Protein 2E2D (pdb70)

GO terms:
  GO:1904645 response to amyloid-beta (P, TAS)
  GO:0005509 calcium ion binding (F, IDA)
  GO:0005518 collagen binding (F, IDA)
  GO:0008270 zinc ion binding (F, IDA)
  GO:0004222 metalloendopeptidase activity (F, IDA)
  GO:0030574 collagen catabolic process (P, IDA)
  GO:0060349 bone morphogenesis (P, IDA)
  GO:0022617 extracellular matrix disassembly (P, IMP)
  GO:0005576 extracellular region (C, TAS)
  GO:0008270 zinc ion binding (F, TAS)
  GO:0004222 metalloendopeptidase activity (F, TAS)
  GO:0006508 proteolysis (P, TAS)
  GO:0004252 serine-type endopeptidase activity (F, TAS)
  GO:0022617 extracellular matrix disassembly (P, TAS)
  GO:0030574 collagen catabolic process (P, TAS)
  GO:0004175 endopeptidase activity (F, IDA)

Solvent-ac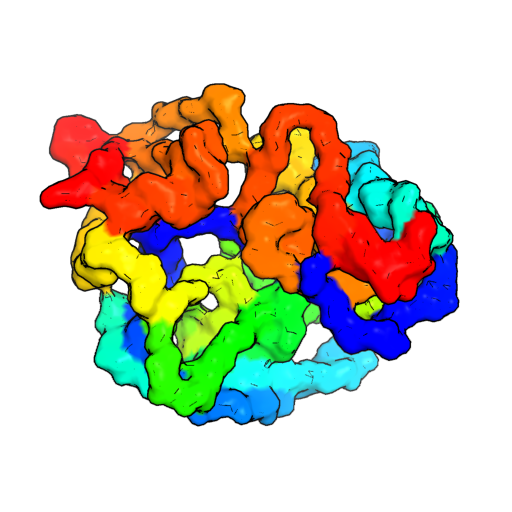cessible surface area: 16342 Å² total; per-residue (Å²): 123,74,37,30,111,100,140,119,68,27,119,97,76,72,0,24,11,61,13,67,60,48,2,121,58,18,79,105,78,78,0,45,139,6,0,145,83,0,5,116,18,0,30,90,31,11,66,4,70,35,64,78,52,149,103,42,160,8,25,0,45,0,29,14,7,90,100,135,49,56,17,83,48,56,7,70,4,105,52,19,30,0,0,2,0,23,42,11,17,109,54,26,8,0,7,0,14,0,0,24,35,9,86,1,21,88,44,14,155,27,14,14,0,18,17,2,0,0,6,0,0,0,0,0,0,4,2,27,25,9,199,68,79,55,6,21,5,43,14,41,15,26,25,65,44,120,104,138,61,141,22,39,106,33,1,31,94,0,0,47,36,10,13,26,119,0,4,0,3,13,32,0,8,3,41,12,7,30,125,14,66,0,2,0,59,0,34,1,62,77,101,132,104,47,109,34,44,97,30,131,117,45,57,87,22,56,47,28,32,4,79,3,118,34,36,129,52,42,58,35,70,143,92,81,3,100,66,0,30,0,10,71,33,22,0,11,2,8,17,101,8,61,61,66,26,187,72,37,18,5,2,4,2,128,33,66,48,119,11,39,0,46,0,17,48,15,45,31,36,35,40,34,132,86,26,22,68,35,4,76,121,1,5,111,114,61,2,89,88,0,44,105,10,122,13,43,53,4,26,57,94,100,28,163,131,97,42,100,40,29,4,20,13,56,3,53,36,109,63,141,60,33,55,0,87,27,1,72,51,38,2,0,25,82,140,96,132,32,38,17,42,54,113,114,78

Organism: Homo sapiens (NCBI:txid9606)

InterPro domains:
  IPR000585 Hemopexin-like domain [cd00094] (281-471)
  IPR001818 Peptidase M10, metallopeptidase [PF00413] (112-267)
  IPR002477 Peptidoglycan binding-like [PF01471] (33-91)
  IPR006026 Peptidase, metallopeptidase [SM00235] (109-268)
  IPR018486 Hemopexin, conserved site [PS00024] (323-338)
  IPR018487 Hemopexin-like repeats [PF00045] (290-332)
  IPR018487 Hemopexin-like repeats [PF00045] (334-376)
  IPR018487 Hemopexin-like repeats [PF00045] (382-428)
  IPR018487 Hemopexin-like repeats [PF00045] (431-471)
  IPR018487 Hemopexin-like repeats [PS51642] (281-330)
  IPR018487 Hemopexin-like repeats [PS51642] (331-377)
  IPR018487 Hemopexin-like repeats [PS51642] (379-427)
  IPR018487 Hemopexin-like repeats [PS51642] (428-471)
  IPR018487 Hemopexin-like repeats [SM00120] (290-332)
  IPR018487 Hemopexin-like repeats [SM00120] (334-377)
  IPR018487 Hemopexin-like repeats [SM00120] (382-429)
  IPR018487 Hemopexin-like repeats [SM00120] (431-471)
  IPR021158 Peptidase M10A, cysteine switch, zinc binding site [PS00546] (94-101)
  IPR021190 Peptidase M10A [PIRSF001191] (15-466)
  IPR021190 Peptidase M10A [PR00138] (91-104)

CATH classification: 3.40.390.10

Sequence (345 aa):
YNVFPRTLKWSKMNLTYRIVNYTPDMTHSEVEKAFKKAFKVWSDVTPLNFTRLHDGIADIMISFGIKEHGDFYPFDGPSGLLAHAFPPGPNYGGDAHFDDDETWTSSSKGYNLFLVAAHEFGHSLGLDHSKDPGALMFPIYTYTGKSHFMLPDDDVQGIQSLYGPCSCSPVHPQQAFCNADIVIRAKAVNKKEVDSGNDIYGNPIKRIQYEIKQIKMFKGPDQDIEFIYTAPAAAVCGVSLDIGGKKEYLIAGKAEGNGNMHITLCDFIVPWDTLSATQKKSLNHRYQMGCECKITRCPMIPCYISSPDECLWMDWVTEKNINGHQAKFFACIKRSDGSCAWYRG

Nearest PDB structures (foldseek):
  4l19-assembly2_B  TM=9.631E-01  e=5.927E-34  Homo sapiens
  4fu4-assembly1_A  TM=9.909E-01  e=9.835E-33  Homo sapiens
  1ztq-assembly2_B  TM=9.915E-01  e=5.536E-33  Homo sapiens
  1cxv-assembly2_B  TM=9.882E-01  e=1.117E-32  Mus musculus
  3kek-assembly2_B  TM=9.933E-01  e=8.619E-32  Homo sapiens

Radius of gyration: 20.39 Å; Cα contacts (8 Å, |Δi|>4): 784; chains: 2; bounding box: 51×64×40 Å

Structure (mmCIF, N/CA/C/O backbone):
data_2E2D
#
_entry.id   2E2D
#
_cell.length_a   72.526
_cell.length_b   72.526
_cell.length_c   181.375
_cell.angle_alpha   90.00
_cell.angle_beta   90.00
_cell.angle_gamma   120.00
#
_symmetry.space_group_name_H-M   'P 65'
#
loop_
_entity.id
_entity.type
_entity.pdbx_description
1 polymer 'Matrix metallopeptidase 13'
2 polymer 'Metalloproteinase inhibitor 2'
3 non-polymer 'ZINC ION'
4 non-polymer 'CALCIUM ION'
5 water water
#
loop_
_atom_site.group_PDB
_atom_site.id
_atom_site.type_symbol
_atom_site.label_atom_id
_atom_site.label_alt_id
_atom_site.label_comp_id
_atom_site.label_asym_id
_atom_site.label_entity_id
_atom_site.label_seq_id
_atom_site.pdbx_PDB_ins_code
_atom_site.Cartn_x
_atom_site.Cartn_y
_atom_site.Cartn_z
_atom_site.occupancy
_atom_site.B_iso_or_equiv
_atom_site.auth_seq_id
_atom_site.auth_comp_id
_atom_site.auth_asym_id
_atom_site.auth_atom_id
_atom_site.pdbx_PDB_model_num
ATOM 1 N N . TYR A 1 1 ? -9.098 51.718 12.851 1.00 26.02 104 TYR A N 1
ATOM 2 C CA . TYR A 1 1 ? -8.363 51.311 11.655 1.00 27.30 104 TYR A CA 1
ATOM 3 C C . TYR A 1 1 ? -9.279 50.960 10.485 1.00 28.35 104 TYR A C 1
ATOM 4 O O . TYR A 1 1 ? -10.505 50.977 10.617 1.00 27.79 104 TYR A O 1
ATOM 13 N N . ASN A 1 2 ? -8.673 50.651 9.342 1.00 29.62 105 ASN A N 1
ATOM 14 C CA . ASN A 1 2 ? -9.416 50.265 8.146 1.00 31.87 105 ASN A CA 1
ATOM 15 C C . ASN A 1 2 ? -8.552 49.323 7.307 1.00 32.36 105 ASN A C 1
ATOM 16 O O . ASN A 1 2 ? -7.375 49.605 7.064 1.00 32.00 105 ASN A O 1
ATOM 21 N N . VAL A 1 3 ? -9.122 48.188 6.904 1.00 33.24 106 VAL A N 1
ATOM 22 C CA . VAL A 1 3 ? -8.399 47.195 6.109 1.00 34.70 106 VAL A CA 1
ATOM 23 C C . VAL A 1 3 ? -9.040 46.948 4.746 1.00 36.31 106 VAL A C 1
ATOM 24 O O . VAL A 1 3 ? -10.249 47.111 4.57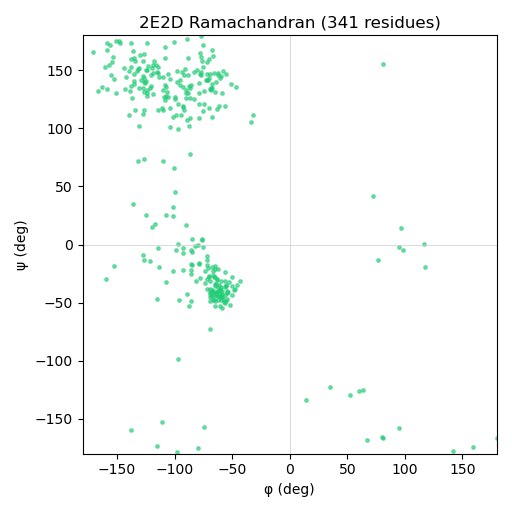5 1.00 36.12 106 VAL A O 1
ATOM 28 N N . PHE A 1 4 ? -8.224 46.550 3.776 1.00 38.91 107 PHE A N 1
ATOM 29 C CA . PHE A 1 4 ? -8.734 46.208 2.449 1.00 42.01 107 PHE A CA 1
ATOM 30 C C . PHE A 1 4 ? -9.346 44.811 2.625 1.00 45.42 107 PHE A C 1
ATOM 31 O O . PHE A 1 4 ? -9.028 44.133 3.601 1.00 45.50 107 PHE A O 1
ATOM 39 N N . PRO A 1 5 ? -10.229 44.366 1.700 1.00 49.09 108 PRO A N 1
ATOM 40 C CA . PRO A 1 5 ? -10.849 43.036 1.817 1.00 51.44 108 PRO A CA 1
ATOM 41 C C . PRO A 1 5 ? -9.922 41.992 2.448 1.00 53.49 108 PRO A C 1
ATOM 42 O O . PRO A 1 5 ? -8.969 41.527 1.821 1.00 54.57 108 PRO A O 1
ATOM 46 N N . ARG A 1 6 ? -10.210 41.674 3.709 1.00 55.66 109 ARG A N 1
ATOM 47 C CA . ARG A 1 6 ? -9.432 40.745 4.531 1.00 57.29 109 ARG A CA 1
ATOM 48 C C . ARG A 1 6 ? -9.023 39.430 3.872 1.00 57.82 109 ARG A C 1
ATOM 49 O O . ARG A 1 6 ? -7.953 38.891 4.158 1.00 58.19 109 ARG A O 1
ATOM 57 N N . THR A 1 7 ? -9.890 38.908 3.012 1.00 58.19 110 THR A N 1
ATOM 58 C CA . THR A 1 7 ? -9.637 37.649 2.322 1.00 58.52 110 THR A CA 1
ATOM 59 C C . THR A 1 7 ? -8.324 37.619 1.533 1.00 58.17 110 THR A C 1
ATOM 60 O O . THR A 1 7 ? -7.661 36.579 1.468 1.00 58.23 110 THR A O 1
ATOM 64 N N . LEU A 1 8 ? -7.941 38.753 0.949 1.00 57.56 111 LEU A N 1
ATOM 65 C CA . LEU A 1 8 ? -6.716 38.821 0.157 1.00 56.98 111 LEU A CA 1
ATOM 66 C C . LEU A 1 8 ? -5.504 39.438 0.868 1.00 55.40 111 LEU A C 1
ATOM 67 O O . LEU A 1 8 ? -5.015 40.502 0.477 1.00 55.93 111 LEU A O 1
ATOM 72 N N . LYS A 1 9 ? -5.020 38.759 1.904 1.00 52.47 112 LYS A N 1
ATOM 73 C CA . LYS A 1 9 ? -3.842 39.208 2.644 1.00 50.28 112 LYS A CA 1
ATOM 74 C C . LYS A 1 9 ? -2.696 38.254 2.305 1.00 47.76 112 LYS A C 1
ATOM 75 O O . LYS A 1 9 ? -2.924 37.222 1.673 1.00 46.89 112 LYS A O 1
ATOM 81 N N . TRP A 1 10 ? -1.469 38.592 2.703 1.00 45.43 113 TRP A N 1
ATOM 82 C CA . TRP A 1 10 ? -0.323 37.730 2.419 1.00 43.65 113 TRP A CA 1
ATOM 83 C C . TRP A 1 10 ? -0.465 36.371 3.106 1.00 44.19 113 TRP A C 1
ATOM 84 O O . TRP A 1 10 ? -0.519 36.286 4.336 1.00 42.30 113 TRP A O 1
ATOM 95 N N . SER A 1 11 ? -0.548 35.316 2.299 1.00 44.32 114 SER A N 1
ATOM 96 C CA . SER A 1 11 ? -0.705 33.955 2.809 1.00 45.36 114 SER A CA 1
ATOM 97 C C . SER A 1 11 ? 0.545 33.385 3.483 1.00 45.78 114 SER A C 1
ATOM 98 O O . SER A 1 11 ? 0.463 32.401 4.223 1.00 46.98 114 SER A O 1
ATOM 101 N N . LYS A 1 12 ? 1.699 33.994 3.219 1.00 45.59 115 LYS A N 1
ATOM 102 C CA . LYS A 1 12 ? 2.955 33.549 3.817 1.00 45.15 115 LYS A CA 1
ATOM 103 C C . LYS A 1 12 ? 3.512 34.637 4.733 1.00 44.51 115 LYS A C 1
ATOM 104 O O . LYS A 1 12 ? 3.335 35.829 4.474 1.00 43.71 115 LYS A O 1
ATOM 110 N N . MET A 1 13 ? 4.201 34.228 5.795 1.00 43.54 116 MET A N 1
ATOM 111 C CA . MET A 1 13 ? 4.763 35.186 6.738 1.00 43.76 116 MET A CA 1
ATOM 112 C C . MET A 1 13 ? 6.128 35.733 6.360 1.00 42.96 116 MET A C 1
ATOM 113 O O . MET A 1 13 ? 6.503 36.799 6.823 1.00 43.39 116 MET A O 1
ATOM 118 N N . ASN A 1 14 ? 6.875 35.030 5.518 1.00 42.09 117 ASN A N 1
ATOM 119 C CA . ASN A 1 14 ? 8.145 35.566 5.082 1.00 42.29 117 ASN A CA 1
ATOM 120 C C . ASN A 1 14 ? 7.895 36.311 3.808 1.00 40.59 117 ASN A C 1
ATOM 121 O O . ASN A 1 14 ? 7.456 35.708 2.831 1.00 39.98 117 ASN A O 1
ATOM 126 N N . LEU A 1 15 ? 8.154 37.609 3.809 1.00 38.76 118 LEU A N 1
ATOM 127 C CA . LEU A 1 15 ? 7.992 38.398 2.603 1.00 37.07 118 LEU A CA 1
ATOM 128 C C . LEU A 1 15 ? 9.358 38.917 2.228 1.00 35.11 118 LEU A C 1
ATOM 129 O O . LEU A 1 15 ? 10.220 39.102 3.091 1.00 34.58 118 LEU A O 1
ATOM 134 N N . THR A 1 16 ? 9.531 39.185 0.952 1.00 33.29 119 THR A N 1
ATOM 135 C CA . THR A 1 16 ? 10.749 39.774 0.462 1.00 32.30 119 THR A CA 1
ATOM 136 C C . THR A 1 16 ? 10.481 41.121 -0.174 1.00 31.43 119 THR A C 1
ATOM 137 O O . THR A 1 16 ? 9.390 41.389 -0.674 1.00 31.76 119 THR A O 1
ATOM 141 N N . TYR A 1 17 ? 11.509 41.947 -0.169 1.00 31.44 120 TYR A N 1
ATOM 142 C CA . TYR A 1 17 ? 11.511 43.221 -0.854 1.00 31.12 120 TYR A CA 1
ATOM 143 C C . TYR A 1 17 ? 12.820 43.446 -1.555 1.00 31.73 120 TYR A C 1
ATOM 144 O O . TYR A 1 17 ? 13.831 42.825 -1.216 1.00 31.22 120 TYR A O 1
ATOM 153 N N . ARG A 1 18 ? 12.781 44.350 -2.525 1.00 31.66 121 ARG A N 1
ATOM 154 C CA . ARG A 1 18 ? 13.949 44.755 -3.271 1.00 33.15 121 ARG A CA 1
ATOM 155 C C . ARG A 1 18 ? 13.867 46.237 -3.576 1.00 34.03 121 ARG A C 1
ATOM 156 O O . ARG A 1 18 ? 12.819 46.740 -4.004 1.00 34.15 121 ARG A O 1
ATOM 164 N N . ILE A 1 19 ? 14.964 46.938 -3.350 1.00 34.63 122 ILE A N 1
ATOM 165 C CA . ILE A 1 19 ? 15.037 48.333 -3.695 1.00 35.30 122 ILE A CA 1
ATOM 166 C C . ILE A 1 19 ? 15.533 48.366 -5.132 1.00 35.83 122 ILE A C 1
ATOM 167 O O . ILE A 1 19 ? 16.711 48.124 -5.389 1.00 37.14 122 ILE A O 1
ATOM 172 N N . VAL A 1 20 ? 14.646 48.684 -6.064 1.00 35.95 123 VAL A N 1
ATOM 173 C CA . VAL A 1 20 ? 14.969 48.679 -7.483 1.00 36.42 123 VAL A CA 1
ATOM 174 C C . VAL A 1 20 ? 15.930 49.777 -7.902 1.00 36.40 123 VAL A C 1
ATOM 175 O O . VAL A 1 20 ? 16.827 49.536 -8.704 1.00 36.48 123 VAL A O 1
ATOM 179 N N . ASN A 1 21 ? 15.709 50.980 -7.382 1.00 35.39 124 ASN A N 1
ATOM 180 C CA . ASN A 1 21 ? 16.575 52.116 -7.626 1.00 35.47 124 ASN A CA 1
ATOM 181 C C . ASN A 1 21 ? 16.578 52.987 -6.376 1.00 34.98 124 ASN A C 1
ATOM 182 O O . ASN A 1 21 ? 15.815 52.723 -5.439 1.00 34.71 124 ASN A O 1
ATOM 187 N N . TYR A 1 22 ? 17.432 54.012 -6.371 1.00 34.50 125 TYR A N 1
ATOM 188 C CA . TYR A 1 22 ? 17.673 54.836 -5.196 1.00 34.45 125 TYR A CA 1
ATOM 189 C C . TYR A 1 22 ? 17.542 56.296 -5.514 1.00 34.58 125 TYR A C 1
ATOM 190 O O . TYR A 1 22 ? 17.927 56.740 -6.583 1.00 34.91 125 TYR A O 1
ATOM 199 N N . THR A 1 23 ? 16.969 57.049 -4.596 1.00 34.98 126 THR A N 1
ATOM 200 C CA . THR A 1 23 ? 16.933 58.471 -4.770 1.00 35.13 126 THR A CA 1
ATOM 201 C C . THR A 1 23 ? 18.358 58.976 -4.566 1.00 35.54 126 THR A C 1
ATOM 202 O O . THR A 1 23 ? 19.075 58.435 -3.743 1.00 34.85 126 THR A O 1
ATOM 206 N N . PRO A 1 24 ? 18.782 59.965 -5.345 1.00 36.12 127 PRO A N 1
ATOM 207 C CA . PRO A 1 24 ? 20.082 60.622 -5.116 1.00 36.86 127 PRO A CA 1
ATOM 208 C C . PRO A 1 24 ? 20.062 61.579 -3.910 1.00 37.22 127 PRO A C 1
ATOM 209 O O . PRO A 1 24 ? 21.082 62.190 -3.588 1.00 36.82 127 PRO A O 1
ATOM 213 N N . ASP A 1 25 ? 18.908 61.724 -3.269 1.00 37.08 128 ASP A N 1
ATOM 214 C CA . ASP A 1 25 ? 18.780 62.606 -2.116 1.00 37.63 128 ASP A CA 1
ATOM 215 C C . ASP A 1 25 ? 19.508 62.095 -0.875 1.00 37.45 128 ASP A C 1
ATOM 216 O O . ASP A 1 25 ? 19.852 62.877 0.010 1.00 36.88 128 ASP A O 1
ATOM 221 N N . MET A 1 26 ? 19.673 60.783 -0.777 1.00 36.87 129 MET A N 1
ATOM 222 C CA . MET A 1 26 ? 20.308 60.169 0.381 1.00 37.86 129 MET A CA 1
ATOM 223 C C . MET A 1 26 ? 21.261 59.106 -0.125 1.00 37.90 129 MET A C 1
ATOM 224 O O . MET A 1 26 ? 21.180 58.711 -1.287 1.00 37.84 129 MET A O 1
ATOM 229 N N . THR A 1 27 ? 22.147 58.616 0.729 1.00 38.53 130 THR A N 1
ATOM 230 C CA . THR A 1 27 ? 23.069 57.548 0.314 1.00 39.23 130 THR A CA 1
ATOM 231 C C . THR A 1 27 ? 22.364 56.201 0.303 1.00 39.92 130 THR A C 1
ATOM 232 O O . THR A 1 27 ? 21.291 56.042 0.876 1.00 40.08 130 THR A O 1
ATOM 236 N N . HIS A 1 28 ? 22.962 55.211 -0.334 1.00 40.06 131 HIS A N 1
ATOM 237 C CA . HIS A 1 28 ? 22.312 53.916 -0.400 1.00 40.58 131 HIS A CA 1
ATOM 238 C C . HIS A 1 28 ? 22.071 53.372 0.988 1.00 40.45 131 HIS A C 1
ATOM 239 O O . HIS A 1 28 ? 21.001 52.865 1.290 1.00 40.20 131 HIS A O 1
ATOM 246 N N . SER A 1 29 ? 23.083 53.500 1.834 1.00 40.35 132 SER A N 1
ATOM 247 C CA . SER A 1 29 ? 23.010 53.061 3.209 1.00 40.07 132 SER A CA 1
ATOM 248 C C . SER A 1 29 ? 21.844 53.724 3.924 1.00 39.16 132 SER A C 1
ATOM 249 O O . SER A 1 29 ? 21.117 53.066 4.652 1.00 38.54 132 SER A O 1
ATOM 252 N N . GLU A 1 30 ? 21.664 55.026 3.707 1.00 38.77 133 GLU A N 1
ATOM 253 C CA . GLU A 1 30 ? 20.603 55.764 4.382 1.00 38.53 133 GLU A CA 1
ATOM 254 C C . GLU A 1 30 ? 19.240 55.279 3.898 1.00 37.12 133 GLU A C 1
ATOM 255 O O . GLU A 1 30 ? 18.322 55.128 4.687 1.00 37.00 133 GLU A O 1
ATOM 261 N N . VAL A 1 31 ? 19.117 55.024 2.603 1.00 36.12 134 VAL A N 1
ATOM 262 C CA . VAL A 1 31 ? 17.838 54.567 2.035 1.00 34.82 134 VAL A CA 1
ATOM 263 C C . VAL A 1 31 ? 17.516 53.222 2.611 1.00 34.11 134 VAL A C 1
ATOM 264 O O . VAL A 1 31 ? 16.419 52.987 3.109 1.00 33.04 134 VAL A O 1
ATOM 268 N N . GLU A 1 32 ? 18.508 52.340 2.572 1.00 33.65 135 GLU A N 1
ATOM 269 C CA . GLU A 1 32 ? 18.372 51.010 3.121 1.00 33.35 135 GLU A CA 1
ATOM 270 C C . GLU A 1 32 ? 17.933 51.008 4.577 1.00 33.37 135 GLU A C 1
ATOM 271 O O . GLU A 1 32 ? 17.074 50.211 4.967 1.00 33.96 135 GLU A O 1
ATOM 277 N N . LYS A 1 33 ? 18.495 51.914 5.376 1.00 33.13 136 LYS A N 1
ATOM 278 C CA . LYS A 1 33 ? 18.165 52.016 6.793 1.00 33.11 136 LYS A CA 1
ATOM 279 C C . LYS A 1 33 ? 16.731 52.489 6.980 1.00 31.89 136 LYS A C 1
ATOM 280 O O . LYS A 1 33 ? 16.026 52.015 7.861 1.00 31.04 136 LYS A O 1
ATOM 286 N N . ALA A 1 34 ? 16.319 53.454 6.167 1.00 30.82 137 ALA A N 1
ATOM 287 C CA . ALA A 1 34 ? 14.959 53.965 6.256 1.00 29.93 137 ALA A CA 1
ATOM 288 C C . ALA A 1 34 ? 13.938 52.860 6.008 1.00 29.39 137 ALA A C 1
ATOM 289 O O . ALA A 1 34 ? 12.973 52.721 6.750 1.00 29.04 137 ALA A O 1
ATOM 291 N N . PHE A 1 35 ? 14.143 52.089 4.951 1.00 29.35 138 PHE A N 1
ATOM 292 C CA . PHE A 1 35 ? 13.204 51.033 4.604 1.00 29.77 138 PHE A CA 1
ATOM 293 C C . PHE A 1 35 ? 13.244 49.912 5.614 1.00 30.47 138 PHE A C 1
ATOM 294 O O . PHE A 1 35 ? 12.192 49.392 6.003 1.00 29.57 138 PHE A O 1
ATOM 302 N N . LYS A 1 36 ? 14.443 49.552 6.059 1.00 31.57 139 LYS A N 1
ATOM 303 C CA . LYS A 1 36 ? 14.592 48.520 7.077 1.00 33.24 139 LYS A CA 1
ATOM 304 C C . LYS A 1 36 ? 13.836 48.937 8.332 1.00 32.76 139 LYS A C 1
ATOM 305 O O . LYS A 1 36 ? 13.113 48.152 8.925 1.00 32.50 139 LYS A O 1
ATOM 311 N N . LYS A 1 37 ? 14.003 50.186 8.734 1.00 32.85 140 LYS A N 1
ATOM 312 C CA . LYS A 1 37 ? 13.294 50.669 9.886 1.00 32.88 140 LYS A CA 1
ATOM 313 C C . LYS A 1 37 ? 11.784 50.624 9.631 1.00 31.38 140 LYS A C 1
ATOM 314 O O . LYS A 1 37 ? 11.011 50.257 10.508 1.00 31.28 140 LYS A O 1
ATOM 320 N N . ALA A 1 38 ? 11.368 51.004 8.429 1.00 30.20 141 ALA A N 1
ATOM 321 C CA . ALA A 1 38 ? 9.944 51.061 8.107 1.00 29.46 141 ALA A CA 1
ATOM 322 C C . ALA A 1 38 ? 9.296 49.682 8.160 1.00 29.10 141 ALA A C 1
ATOM 323 O O . ALA A 1 38 ? 8.185 49.541 8.663 1.00 29.58 141 ALA A O 1
ATOM 325 N N . PHE A 1 39 ? 9.974 48.663 7.642 1.00 29.46 142 PHE A N 1
ATOM 326 C CA . PHE A 1 39 ? 9.436 47.301 7.720 1.00 29.53 142 PHE A CA 1
ATOM 327 C C . PHE A 1 39 ? 9.346 46.788 9.162 1.00 29.87 142 PHE A C 1
ATOM 328 O O . PHE A 1 39 ? 8.406 46.053 9.515 1.00 29.24 142 PHE A O 1
ATOM 336 N N . LYS A 1 40 ? 10.314 47.181 9.988 1.00 31.06 143 LYS A N 1
ATOM 337 C CA . LYS A 1 40 ? 10.430 46.738 11.392 1.00 31.91 143 LYS A CA 1
ATOM 338 C C . LYS A 1 40 ? 9.237 47.192 12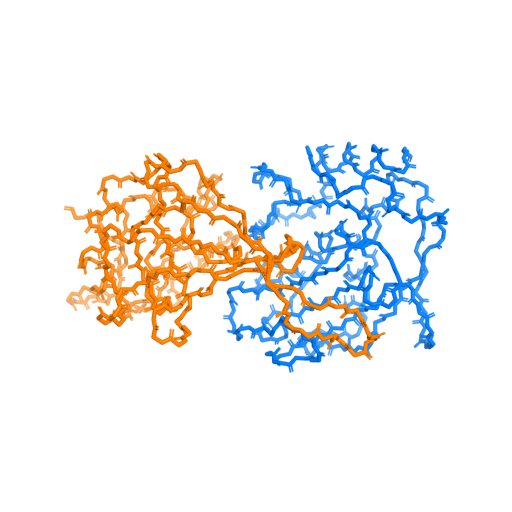.255 1.00 31.98 143 LYS A C 1
ATOM 339 O O . LYS A 1 40 ? 8.856 46.524 13.211 1.00 32.66 143 LYS A O 1
ATOM 345 N N . VAL A 1 41 ? 8.668 48.336 11.901 1.00 31.52 144 VAL A N 1
ATOM 346 C CA . VAL A 1 41 ? 7.489 48.867 12.556 1.00 31.25 144 VAL A CA 1
ATOM 347 C C . VAL A 1 41 ? 6.392 47.810 12.542 1.00 30.28 144 VAL A C 1
ATOM 348 O O . VAL A 1 41 ? 5.654 47.619 13.519 1.00 29.09 144 VAL A O 1
ATOM 352 N N . TRP A 1 42 ? 6.292 47.126 11.413 1.00 30.09 145 TRP A N 1
ATOM 353 C CA . TRP A 1 42 ? 5.232 46.159 11.211 1.00 29.49 145 TRP A CA 1
ATOM 354 C C . TRP A 1 42 ? 5.635 44.779 11.686 1.00 29.76 145 TRP A C 1
ATOM 355 O O . TRP A 1 42 ? 4.832 44.084 12.277 1.00 29.88 145 TRP A O 1
ATOM 366 N N . SER A 1 43 ? 6.854 44.357 11.395 1.00 30.66 146 SER A N 1
ATOM 367 C CA . SER A 1 43 ? 7.283 43.023 11.818 1.00 31.99 146 SER A CA 1
ATOM 368 C C . SER A 1 43 ? 7.396 42.911 13.359 1.00 33.02 146 SER A C 1
ATOM 369 O O . SER A 1 43 ? 7.254 41.834 13.903 1.00 33.28 146 SER A O 1
ATOM 372 N N . ASP A 1 44 ? 7.644 44.024 14.048 1.00 33.33 147 ASP A N 1
ATOM 373 C CA . ASP A 1 44 ? 7.725 43.998 15.503 1.00 34.39 147 ASP A CA 1
ATOM 374 C C . ASP A 1 44 ? 6.408 43.640 16.172 1.00 34.39 147 ASP A C 1
ATOM 375 O O . ASP A 1 44 ? 6.399 43.201 17.313 1.00 34.85 147 ASP A O 1
ATOM 380 N N . VAL A 1 45 ? 5.290 43.814 15.476 1.00 34.31 148 VAL A N 1
ATOM 381 C CA . VAL A 1 45 ? 4.005 43.552 16.094 1.00 33.86 148 VAL A CA 1
ATOM 382 C C . VAL A 1 45 ? 3.190 42.479 15.419 1.00 33.89 148 VAL A C 1
ATOM 383 O O . VAL A 1 45 ? 2.014 42.336 15.690 1.00 34.85 148 VAL A O 1
ATOM 387 N N . THR A 1 46 ? 3.813 41.691 14.555 1.00 34.08 149 THR A N 1
ATOM 388 C CA . THR A 1 46 ? 3.122 40.604 13.897 1.00 33.79 149 THR A CA 1
ATOM 389 C C . THR A 1 46 ? 4.129 39.501 13.654 1.00 34.37 149 THR A C 1
ATOM 390 O O . THR A 1 46 ? 5.299 39.666 13.920 1.00 34.98 149 THR A O 1
ATOM 394 N N . PRO A 1 47 ? 3.675 38.371 13.139 1.00 35.32 150 PRO A N 1
ATOM 395 C CA . PRO A 1 47 ? 4.584 37.292 12.728 1.00 35.92 150 PRO A CA 1
ATOM 396 C C . PRO A 1 47 ? 5.260 37.500 11.368 1.00 36.49 150 PRO A C 1
ATOM 397 O O . PRO A 1 47 ? 6.045 36.641 10.944 1.00 35.79 150 PRO A O 1
ATOM 401 N N . LEU A 1 48 ? 4.964 38.608 10.684 1.00 36.31 151 LEU A N 1
ATOM 402 C CA . LEU A 1 48 ? 5.583 38.864 9.408 1.00 36.84 151 LEU A CA 1
ATOM 403 C C . LEU A 1 48 ? 7.066 39.084 9.595 1.00 37.22 151 LEU A C 1
ATOM 404 O O . LEU A 1 48 ? 7.499 39.617 10.616 1.00 37.19 151 LEU A O 1
ATOM 409 N N . ASN A 1 49 ? 7.848 38.688 8.601 1.00 37.21 152 ASN A N 1
ATOM 410 C CA . ASN A 1 49 ? 9.260 39.028 8.590 1.00 38.01 152 ASN A CA 1
ATOM 411 C C . ASN A 1 49 ? 9.652 39.401 7.178 1.00 36.97 152 ASN A C 1
ATOM 412 O O . ASN A 1 49 ? 9.088 38.896 6.226 1.00 36.71 152 ASN A O 1
ATOM 417 N N . PHE A 1 50 ? 10.629 40.287 7.059 1.00 36.44 153 PHE A N 1
ATOM 418 C CA . PHE A 1 50 ? 11.017 40.821 5.775 1.00 36.16 153 PHE A CA 1
ATOM 419 C C . PHE A 1 50 ? 12.490 40.606 5.477 1.00 37.05 153 PHE A C 1
ATOM 420 O O . PHE A 1 50 ? 13.347 40.843 6.328 1.00 36.87 153 PHE A O 1
ATOM 428 N N . THR A 1 51 ? 12.768 40.141 4.271 1.00 37.23 154 THR A N 1
ATOM 429 C CA . THR A 1 51 ? 14.138 39.998 3.825 1.00 38.00 154 THR A CA 1
ATOM 430 C C . THR A 1 51 ? 14.354 40.808 2.576 1.00 37.80 154 THR A C 1
ATOM 431 O O . THR A 1 51 ? 13.548 40.775 1.644 1.00 36.88 154 THR A O 1
ATOM 435 N N . ARG A 1 52 ? 15.466 41.526 2.557 1.00 38.34 155 ARG A N 1
ATOM 436 C CA . ARG A 1 52 ? 15.826 42.291 1.401 1.00 39.65 155 ARG A CA 1
ATOM 437 C C . ARG A 1 52 ? 16.620 41.432 0.403 1.00 40.50 155 ARG A C 1
ATOM 438 O O . ARG A 1 52 ? 17.516 40.693 0.784 1.00 40.56 155 ARG A O 1
ATOM 446 N N . LEU A 1 53 ? 16.269 41.527 -0.871 1.00 40.89 156 LEU A N 1
ATOM 447 C CA . LEU A 1 53 ? 16.969 40.824 -1.946 1.00 41.80 156 LEU A CA 1
ATOM 448 C C . LEU A 1 53 ? 17.755 41.827 -2.766 1.00 42.40 156 LEU A C 1
ATOM 449 O O . LEU A 1 53 ? 17.254 42.906 -3.086 1.00 42.59 156 LEU A O 1
ATOM 454 N N . HIS A 1 54 ? 18.983 41.464 -3.112 1.00 99.99 157 HIS A N 1
ATOM 455 C CA . HIS A 1 54 ? 19.845 42.333 -3.879 1.00 99.99 157 HIS A CA 1
ATOM 456 C C . HIS A 1 54 ? 19.440 42.302 -5.343 1.00 99.99 157 HIS A C 1
ATOM 457 O O . HIS A 1 54 ? 19.625 43.269 -6.052 1.00 99.99 157 HIS A O 1
ATOM 464 N N . ASP A 1 55 ? 18.887 41.187 -5.793 1.00 44.59 158 ASP A N 1
ATOM 465 C CA . ASP A 1 55 ? 18.476 41.046 -7.184 1.00 45.12 158 ASP A CA 1
ATOM 466 C C . ASP A 1 55 ? 17.314 40.089 -7.260 1.00 44.12 158 ASP A C 1
ATOM 467 O O . ASP A 1 55 ? 16.940 39.504 -6.258 1.00 43.92 158 ASP A O 1
ATOM 472 N N . GLY A 1 56 ? 16.760 39.932 -8.456 1.00 43.70 159 GLY A N 1
ATOM 473 C CA . GLY A 1 56 ? 15.680 38.976 -8.702 1.00 43.33 159 GLY A CA 1
ATOM 474 C C . GLY A 1 56 ? 14.289 39.431 -8.284 1.00 42.61 159 GLY A C 1
ATOM 475 O O . GLY A 1 56 ? 14.058 40.610 -8.015 1.00 43.08 159 GLY A O 1
ATOM 476 N N . ILE A 1 57 ? 13.357 38.484 -8.231 1.00 41.79 160 ILE A N 1
ATOM 477 C CA . ILE A 1 57 ? 11.991 38.805 -7.865 1.00 41.04 160 ILE A CA 1
ATOM 478 C C . ILE A 1 57 ? 11.775 38.797 -6.364 1.00 38.82 160 ILE A C 1
ATOM 479 O O . ILE A 1 57 ? 12.281 37.936 -5.646 1.00 37.18 160 ILE A O 1
ATOM 484 N N . ALA A 1 58 ? 11.035 39.805 -5.922 1.00 36.98 161 ALA A N 1
ATOM 485 C CA . ALA A 1 58 ? 10.701 40.016 -4.525 1.00 35.17 161 ALA A CA 1
ATOM 486 C C . ALA A 1 58 ? 9.211 40.336 -4.505 1.00 33.82 161 ALA A C 1
ATOM 487 O O . ALA A 1 58 ? 8.656 40.703 -5.529 1.00 34.55 161 ALA A O 1
ATOM 489 N N . ASP A 1 59 ? 8.562 40.141 -3.365 1.00 32.10 162 ASP A N 1
ATOM 490 C CA . ASP A 1 59 ? 7.144 40.443 -3.229 1.00 30.86 162 ASP A CA 1
ATOM 491 C C . ASP A 1 59 ? 6.913 41.931 -3.284 1.00 29.94 162 ASP A C 1
ATOM 492 O O . ASP A 1 59 ? 6.014 42.403 -3.966 1.00 30.49 162 ASP A O 1
ATOM 497 N N . ILE A 1 60 ? 7.702 42.662 -2.503 1.00 29.53 163 ILE A N 1
ATOM 498 C CA . ILE A 1 60 ? 7.555 44.119 -2.403 1.00 28.91 163 ILE A CA 1
ATOM 499 C C . ILE A 1 60 ? 8.647 44.829 -3.192 1.00 29.06 163 ILE A C 1
ATOM 500 O O . ILE A 1 60 ? 9.791 44.937 -2.756 1.00 29.89 163 ILE A O 1
ATOM 505 N N . MET A 1 61 ? 8.284 45.297 -4.377 1.00 29.01 164 MET A N 1
ATOM 506 C CA . MET A 1 61 ? 9.231 45.976 -5.241 1.00 29.70 164 MET A CA 1
ATOM 507 C C . MET A 1 61 ? 9.135 47.465 -4.963 1.00 29.32 164 MET A C 1
ATOM 508 O O . MET A 1 61 ? 8.066 48.056 -5.083 1.00 29.93 164 MET A O 1
ATOM 513 N N . ILE A 1 62 ? 10.245 48.043 -4.518 1.00 28.68 165 ILE A N 1
ATOM 514 C CA . ILE A 1 62 ? 10.311 49.462 -4.183 1.00 28.18 165 ILE A CA 1
ATOM 515 C C . ILE A 1 62 ? 11.108 50.238 -5.231 1.00 28.25 165 ILE A C 1
ATOM 516 O O . ILE A 1 62 ? 12.180 49.800 -5.656 1.00 29.76 165 ILE A O 1
ATOM 521 N N . SER A 1 63 ? 10.586 51.395 -5.631 1.00 28.50 166 SER A N 1
ATOM 522 C CA . SER A 1 63 ? 11.243 52.228 -6.634 1.00 28.96 166 SER A CA 1
ATOM 523 C C . SER A 1 63 ? 10.882 53.707 -6.518 1.00 29.03 166 SER A C 1
ATOM 524 O O . SER A 1 63 ? 9.862 54.074 -5.929 1.00 27.54 166 SER A O 1
ATOM 527 N N . PHE A 1 64 ? 11.759 54.555 -7.047 1.00 28.43 167 PHE A N 1
ATOM 528 C CA . PHE A 1 64 ? 11.552 55.997 -7.032 1.00 29.42 167 PHE A CA 1
ATOM 529 C C . PHE A 1 64 ? 11.197 56.484 -8.435 1.00 29.87 167 PHE A C 1
ATOM 530 O O . PHE A 1 64 ? 11.914 56.208 -9.398 1.00 31.08 167 PHE A O 1
ATOM 538 N N . GLY A 1 65 ? 10.100 57.227 -8.544 1.00 31.18 168 GLY A N 1
ATOM 539 C CA . GLY A 1 65 ? 9.681 57.715 -9.845 1.00 31.55 168 GLY A CA 1
ATOM 540 C C . GLY A 1 65 ? 9.435 59.207 -9.936 1.00 31.99 168 GLY A C 1
ATOM 541 O O . GLY A 1 65 ? 9.190 59.882 -8.934 1.00 31.13 168 GLY A O 1
ATOM 542 N N . ILE A 1 66 ? 9.511 59.718 -11.159 1.00 32.33 169 ILE A N 1
ATOM 543 C CA . ILE A 1 66 ? 9.281 61.131 -11.429 1.00 33.20 169 ILE A CA 1
ATOM 544 C C . ILE A 1 66 ? 8.226 61.214 -12.529 1.00 33.68 169 ILE A C 1
ATOM 545 O O . ILE A 1 66 ? 8.473 60.821 -13.671 1.00 34.70 169 ILE A O 1
ATOM 550 N N . LYS A 1 67 ? 7.046 61.710 -12.166 1.00 33.64 170 LYS A N 1
ATOM 551 C CA . LYS A 1 67 ? 5.923 61.815 -13.092 1.00 34.47 170 LYS A CA 1
ATOM 552 C C . LYS A 1 67 ? 5.545 60.426 -13.627 1.00 33.88 170 LYS A C 1
ATOM 553 O O . LYS A 1 67 ? 5.268 59.519 -12.841 1.00 33.14 170 LYS A O 1
ATOM 559 N N . GLU A 1 68 ? 5.494 60.274 -14.946 1.00 33.84 171 GLU A N 1
ATOM 560 C CA . GLU A 1 68 ? 5.164 58.988 -15.557 1.00 33.79 171 GLU A CA 1
ATOM 561 C C . GLU A 1 68 ? 6.299 58.002 -15.272 1.00 33.14 171 GLU A C 1
ATOM 562 O O . GLU A 1 68 ? 7.406 58.143 -15.799 1.00 33.11 171 GLU A O 1
ATOM 568 N N . HIS A 1 69 ? 6.029 57.021 -14.417 1.00 32.08 172 HIS A N 1
ATOM 569 C CA . HIS A 1 69 ? 7.043 56.040 -14.045 1.00 31.69 172 HIS A CA 1
ATOM 570 C C . HIS A 1 69 ? 6.741 54.589 -14.422 1.00 32.26 172 HIS A C 1
ATOM 571 O O . HIS A 1 69 ? 7.354 53.666 -13.882 1.00 32.31 172 HIS A O 1
ATOM 578 N N . GLY A 1 70 ? 5.806 54.385 -15.346 1.00 31.98 173 GLY A N 1
ATOM 579 C CA . GLY A 1 70 ? 5.493 53.034 -15.774 1.00 31.31 173 GLY A CA 1
ATOM 580 C C . GLY A 1 70 ? 4.093 52.518 -15.518 1.00 30.29 173 GLY A C 1
ATOM 581 O O . GLY A 1 70 ? 3.677 51.534 -16.137 1.00 29.37 173 GLY A O 1
ATOM 582 N N . ASP A 1 71 ? 3.371 53.151 -14.601 1.00 29.50 174 ASP A N 1
ATOM 583 C CA . ASP A 1 71 ? 2.008 52.731 -14.277 1.00 29.42 174 ASP A CA 1
ATOM 584 C C . ASP A 1 71 ? 0.993 53.786 -14.633 1.00 29.54 174 ASP A C 1
ATOM 585 O O . ASP A 1 71 ? 1.332 54.805 -15.226 1.00 29.93 174 ASP A O 1
ATOM 590 N N . PHE A 1 72 ? -0.245 53.560 -14.249 1.00 29.06 175 PHE A N 1
ATOM 591 C CA . PHE A 1 72 ? -1.325 54.431 -14.647 1.00 29.38 175 PHE A CA 1
ATOM 592 C C . PHE A 1 72 ? -1.479 55.621 -13.737 1.00 28.42 175 PHE A C 1
ATOM 593 O O . PHE A 1 72 ? -2.405 56.381 -13.893 1.00 28.57 175 PHE A O 1
ATOM 601 N N . TYR A 1 73 ? -0.573 55.767 -12.779 1.00 28.43 176 TYR A N 1
ATOM 602 C CA . TYR A 1 73 ? -0.717 56.750 -11.701 1.00 28.39 176 TYR A CA 1
ATOM 603 C C . TYR A 1 73 ? 0.519 57.629 -11.624 1.00 28.43 176 TYR A C 1
ATOM 604 O O . TYR A 1 73 ? 1.340 57.478 -10.726 1.00 28.87 176 TYR A O 1
ATOM 613 N N . PRO A 1 74 ? 0.653 58.534 -12.574 1.00 28.67 177 PRO A N 1
ATOM 614 C CA . PRO A 1 74 ? 1.830 59.406 -12.628 1.00 29.03 177 PRO A CA 1
ATOM 615 C C . PRO A 1 74 ? 1.959 60.305 -11.411 1.00 28.04 177 PRO A C 1
ATOM 616 O O . PRO A 1 74 ? 0.965 60.731 -10.833 1.00 27.43 177 PRO A O 1
ATOM 620 N N . PHE A 1 75 ? 3.185 60.573 -11.006 1.00 28.59 178 PHE A N 1
ATOM 621 C CA . PHE A 1 75 ? 3.430 61.548 -9.959 1.00 28.78 178 PHE A CA 1
ATOM 622 C C . PHE A 1 75 ? 3.251 62.958 -10.535 1.00 30.29 178 PHE A C 1
ATOM 623 O O . PHE A 1 75 ? 3.139 63.132 -11.757 1.00 29.78 178 PHE A O 1
ATOM 631 N N . ASP A 1 76 ? 3.281 63.960 -9.664 1.00 31.28 179 ASP A N 1
ATOM 632 C CA . ASP A 1 76 ? 2.907 65.314 -10.031 1.00 30.93 179 ASP A CA 1
ATOM 633 C C . ASP A 1 76 ? 3.932 66.426 -9.765 1.00 32.20 179 ASP A C 1
ATOM 634 O O . ASP A 1 76 ? 3.540 67.583 -9.589 1.00 33.20 179 ASP A O 1
ATOM 639 N N . GLY A 1 77 ? 5.213 66.094 -9.723 1.00 32.62 180 GLY A N 1
ATOM 640 C CA . GLY A 1 77 ? 6.240 67.068 -9.414 1.00 33.36 180 GLY A CA 1
ATOM 641 C C . GLY A 1 77 ? 6.354 67.291 -7.915 1.00 33.49 180 GLY A C 1
ATOM 642 O O . GLY A 1 77 ? 5.820 66.504 -7.133 1.00 32.77 180 GLY A O 1
ATOM 643 N N . PRO A 1 78 ? 7.052 68.351 -7.493 1.00 33.39 181 PRO A N 1
ATOM 644 C CA . PRO A 1 78 ? 7.235 68.597 -6.061 1.00 33.11 181 PRO A CA 1
ATOM 645 C C . PRO A 1 78 ? 5.933 68.800 -5.313 1.00 31.92 181 PRO A C 1
ATOM 646 O O . PRO A 1 78 ? 4.976 69.378 -5.817 1.00 31.71 181 PRO A O 1
ATOM 650 N N . SER A 1 79 ? 5.905 68.289 -4.093 1.00 30.87 182 SER A N 1
ATOM 651 C CA . SER A 1 79 ? 4.736 68.391 -3.229 1.00 31.10 182 SER A CA 1
ATOM 652 C C . SER A 1 79 ? 3.549 67.579 -3.787 1.00 29.61 182 SER A C 1
ATOM 653 O O . SER A 1 79 ? 3.725 66.759 -4.685 1.00 30.00 182 SER A O 1
ATOM 656 N N . GLY A 1 80 ? 2.367 67.776 -3.230 1.00 28.83 183 GLY A N 1
ATOM 657 C CA . GLY A 1 80 ? 1.210 66.995 -3.629 1.00 29.39 183 GLY A CA 1
ATOM 658 C C . GLY A 1 80 ? 1.391 65.506 -3.300 1.00 28.87 183 GLY A C 1
ATOM 659 O O . GLY A 1 80 ? 1.632 65.154 -2.150 1.00 29.47 183 GLY A O 1
ATOM 660 N N . LEU A 1 81 ? 1.244 64.637 -4.298 1.00 99.99 184 LEU A N 1
ATOM 661 C CA . LEU A 1 81 ? 1.406 63.204 -4.101 1.00 99.99 184 LEU A CA 1
ATOM 662 C C . LEU A 1 81 ? 2.870 62.933 -3.723 1.00 99.99 184 LEU A C 1
ATOM 663 O O . LEU A 1 81 ? 3.760 63.405 -4.389 1.00 99.99 184 LEU A O 1
ATOM 668 N N . LEU A 1 82 ? 3.110 62.155 -2.674 1.00 26.71 185 LEU A N 1
ATOM 669 C CA . LEU A 1 82 ? 4.459 61.824 -2.250 1.00 25.77 185 LEU A CA 1
ATOM 670 C C . LEU A 1 82 ? 4.856 60.391 -2.556 1.00 25.89 185 LEU A C 1
ATOM 671 O O . LEU A 1 82 ? 6.026 60.103 -2.819 1.00 25.65 185 LEU A O 1
ATOM 676 N N . ALA A 1 83 ? 3.871 59.497 -2.522 1.00 25.39 186 ALA A N 1
ATOM 677 C CA . ALA A 1 83 ? 4.114 58.096 -2.712 1.00 24.76 186 ALA A CA 1
ATOM 678 C C . ALA A 1 83 ? 2.793 57.378 -2.836 1.00 23.62 186 ALA A C 1
ATOM 679 O O . ALA A 1 83 ? 1.728 57.928 -2.509 1.00 23.22 186 ALA A O 1
ATOM 681 N N . HIS A 1 84 ? 2.852 56.142 -3.308 1.00 22.75 187 HIS A N 1
ATOM 682 C CA . HIS A 1 84 ? 1.656 55.281 -3.351 1.00 22.39 187 HIS A CA 1
ATOM 683 C C . HIS A 1 84 ? 2.117 53.836 -3.346 1.00 22.39 187 HIS A C 1
ATOM 684 O O . HIS A 1 84 ? 3.314 53.561 -3.492 1.00 21.73 187 HIS A O 1
ATOM 691 N N . ALA A 1 85 ? 1.169 52.924 -3.216 1.00 22.91 188 ALA A N 1
ATOM 692 C CA . ALA A 1 85 ? 1.510 51.522 -3.079 1.00 22.76 188 ALA A CA 1
ATOM 693 C C . ALA A 1 85 ? 0.326 50.649 -3.464 1.00 23.99 188 ALA A C 1
ATOM 694 O O . ALA A 1 85 ? -0.772 51.142 -3.709 1.00 24.06 188 ALA A O 1
ATOM 696 N N . PHE A 1 86 ? 0.553 49.342 -3.507 1.00 24.91 189 PHE A N 1
ATOM 697 C CA . PHE A 1 86 ? -0.501 48.430 -3.939 1.00 25.12 189 PHE A CA 1
ATOM 698 C C . PHE A 1 86 ? -0.685 47.355 -2.864 1.00 25.53 189 PHE A C 1
ATOM 699 O O . PHE A 1 86 ? 0.289 46.890 -2.252 1.00 25.76 189 PHE A O 1
ATOM 707 N N . PRO A 1 87 ? -1.930 46.957 -2.652 1.00 26.25 190 PRO A N 1
ATOM 708 C CA . PRO A 1 87 ? -2.265 45.949 -1.643 1.00 26.55 190 PRO A CA 1
ATOM 709 C C . PRO A 1 87 ? -1.725 44.583 -2.016 1.00 26.53 190 PRO A C 1
ATOM 710 O O . PRO A 1 87 ? -1.274 44.389 -3.125 1.00 25.93 190 PRO A O 1
ATOM 714 N N . PRO A 1 88 ? -1.741 43.650 -1.077 1.00 26.66 191 PRO A N 1
ATOM 715 C CA . PRO A 1 88 ? -1.180 42.315 -1.327 1.00 27.02 191 PRO A CA 1
ATOM 716 C C . PRO A 1 88 ? -1.689 41.630 -2.603 1.00 27.01 191 PRO A C 1
ATOM 717 O O . PRO A 1 88 ? -2.859 41.685 -2.925 1.00 25.92 191 PRO A O 1
ATOM 721 N N . GLY A 1 89 ? -0.786 40.986 -3.323 1.00 28.50 192 GLY A N 1
ATOM 722 C CA . GLY A 1 89 ? -1.129 40.297 -4.568 1.00 29.12 192 GLY A CA 1
ATOM 723 C C . GLY A 1 89 ? 0.088 40.093 -5.451 1.00 29.48 192 GLY A C 1
ATOM 724 O O . GLY A 1 89 ? 1.204 40.493 -5.077 1.00 29.94 192 GLY A O 1
ATOM 725 N N . PRO A 1 90 ? -0.091 39.571 -6.677 1.00 30.05 193 PRO A N 1
ATOM 726 C CA . PRO A 1 90 ? 1.028 39.345 -7.603 1.00 29.93 193 PRO A CA 1
ATOM 727 C C . PRO A 1 90 ? 1.487 40.658 -8.252 1.00 30.23 193 PRO A C 1
ATOM 728 O O . PRO A 1 90 ? 0.896 41.710 -7.998 1.00 29.64 193 PRO A O 1
ATOM 732 N N . ASN A 1 91 ? 2.508 40.577 -9.111 1.00 29.67 194 ASN A N 1
ATOM 733 C CA . ASN A 1 91 ? 3.079 41.743 -9.808 1.00 29.79 194 ASN A CA 1
ATOM 734 C C . ASN A 1 91 ? 3.057 43.003 -8.939 1.00 28.96 194 ASN A C 1
ATOM 735 O O . ASN A 1 91 ? 3.678 43.020 -7.875 1.00 27.91 194 ASN A O 1
ATOM 740 N N . TYR A 1 92 ? 2.421 44.073 -9.412 1.00 28.77 195 TYR A N 1
ATOM 741 C CA . TYR A 1 92 ? 2.293 45.290 -8.590 1.00 28.01 195 TYR A CA 1
ATOM 742 C C . TYR A 1 92 ? 1.924 45.116 -7.129 1.00 28.02 195 TYR A C 1
ATOM 743 O O . TYR A 1 92 ? 2.303 45.921 -6.266 1.00 28.16 195 TYR A O 1
ATOM 752 N N . GLY A 1 93 ? 1.156 44.080 -6.842 1.00 27.38 196 GLY A N 1
ATOM 753 C CA . GLY A 1 93 ? 0.693 43.873 -5.496 1.00 27.49 196 GLY A CA 1
ATOM 754 C C . GLY A 1 93 ? 1.822 44.031 -4.524 1.00 26.85 196 GLY A C 1
ATOM 755 O O . GLY A 1 93 ? 2.905 43.498 -4.754 1.00 27.02 196 GLY A O 1
ATOM 756 N N . GLY A 1 94 ? 1.567 44.748 -3.438 1.00 26.20 197 GLY A N 1
ATOM 757 C CA . GLY A 1 94 ? 2.589 44.990 -2.423 1.00 25.93 197 GLY A CA 1
ATOM 758 C C . GLY A 1 94 ? 3.654 46.040 -2.771 1.00 24.86 197 GLY A C 1
ATOM 759 O O . GLY A 1 94 ? 4.392 46.482 -1.897 1.00 25.58 197 GLY A O 1
ATOM 760 N N . ASP A 1 95 ? 3.751 46.452 -4.024 1.00 25.02 198 ASP A N 1
ATOM 761 C CA . ASP A 1 95 ? 4.834 47.353 -4.420 1.00 25.10 198 ASP A CA 1
ATOM 762 C C . ASP A 1 95 ? 4.609 48.774 -3.862 1.00 24.88 198 ASP A C 1
ATOM 763 O O . ASP A 1 95 ? 3.489 49.156 -3.577 1.00 24.43 198 ASP A O 1
ATOM 768 N N . ALA A 1 96 ? 5.682 49.535 -3.744 1.00 24.90 199 ALA A N 1
ATOM 769 C CA . ALA A 1 96 ? 5.622 50.919 -3.280 1.00 25.05 199 ALA A CA 1
ATOM 770 C C . ALA A 1 96 ? 6.480 51.785 -4.170 1.00 24.86 199 ALA A C 1
ATOM 771 O O . ALA A 1 96 ? 7.604 51.421 -4.492 1.00 25.11 199 ALA A O 1
ATOM 773 N N . HIS A 1 97 ? 5.957 52.968 -4.501 1.00 24.98 200 HIS A N 1
ATOM 774 C CA . HIS A 1 97 ? 6.602 53.918 -5.410 1.00 24.36 200 HIS A CA 1
ATOM 775 C C . HIS A 1 97 ? 6.658 55.264 -4.684 1.00 24.59 200 HIS A C 1
ATOM 776 O O . HIS A 1 97 ? 5.666 55.705 -4.100 1.00 23.50 200 HIS A O 1
ATOM 783 N N . PHE A 1 98 ? 7.809 55.925 -4.742 1.00 24.69 201 PHE A N 1
ATOM 784 C CA . PHE A 1 98 ? 8.018 57.208 -4.067 1.00 24.79 201 PHE A CA 1
ATOM 785 C C . PHE A 1 98 ? 8.374 58.254 -5.123 1.00 25.85 201 PHE A C 1
ATOM 786 O O . PHE A 1 98 ? 9.143 57.993 -6.047 1.00 25.29 201 PHE A O 1
ATOM 794 N N . ASP A 1 99 ? 7.779 59.430 -5.009 1.00 26.79 202 ASP A N 1
ATOM 795 C CA . ASP A 1 99 ? 7.958 60.481 -5.984 1.00 27.54 202 ASP A CA 1
ATOM 796 C C . ASP A 1 99 ? 9.300 61.189 -5.743 1.00 28.70 202 ASP A C 1
ATOM 797 O O . ASP A 1 99 ? 9.454 61.920 -4.765 1.00 28.10 202 ASP A O 1
ATOM 802 N N . ASP A 1 100 ? 10.263 60.970 -6.625 1.00 30.18 203 ASP A N 1
ATOM 803 C CA . ASP A 1 100 ? 11.582 61.580 -6.445 1.00 31.87 203 ASP A CA 1
ATOM 804 C C . ASP A 1 100 ? 11.658 63.063 -6.786 1.00 32.31 203 ASP A C 1
ATOM 805 O O . ASP A 1 100 ? 12.737 63.653 -6.720 1.00 33.54 203 ASP A O 1
ATOM 810 N N . ASP A 1 101 ? 10.541 63.670 -7.134 1.00 31.51 204 ASP A N 1
ATOM 811 C CA . ASP A 1 101 ? 10.537 65.110 -7.249 1.00 31.95 204 ASP A CA 1
ATOM 812 C C . ASP A 1 101 ? 10.348 65.683 -5.847 1.00 31.60 204 ASP A C 1
ATOM 813 O O . ASP A 1 101 ? 10.281 66.879 -5.695 1.00 30.81 204 ASP A O 1
ATOM 818 N N . GLU A 1 102 ? 10.206 64.821 -4.833 1.00 30.29 205 GLU A N 1
ATOM 819 C CA . GLU A 1 102 ? 10.283 65.284 -3.462 1.00 29.86 205 GLU A CA 1
ATOM 820 C C . GLU A 1 102 ? 11.745 65.249 -3.015 1.00 29.64 205 GLU A C 1
ATOM 821 O O . GLU A 1 102 ? 12.583 64.592 -3.628 1.00 30.03 205 GLU A O 1
ATOM 827 N N . THR A 1 103 ? 12.063 65.996 -1.967 1.00 30.29 206 THR A N 1
ATOM 828 C CA . THR A 1 103 ? 13.375 65.875 -1.327 1.00 30.54 206 THR A CA 1
ATOM 829 C C . THR A 1 103 ? 13.221 64.901 -0.176 1.00 29.78 206 THR A C 1
ATOM 830 O O . THR A 1 103 ? 12.593 65.222 0.798 1.00 29.77 206 THR A O 1
ATOM 834 N N . TRP A 1 104 ? 13.817 63.724 -0.278 1.00 30.15 207 TRP A N 1
ATOM 835 C CA . TRP A 1 104 ? 13.698 62.708 0.743 1.00 30.38 207 TRP A CA 1
ATOM 836 C C . TRP A 1 104 ? 14.829 62.834 1.722 1.00 31.02 207 TRP A C 1
ATOM 837 O O . TRP A 1 104 ? 15.969 62.997 1.296 1.00 32.18 207 TRP A O 1
ATOM 848 N N . THR A 1 105 ? 14.516 62.745 3.006 1.00 31.35 208 THR A N 1
ATOM 849 C CA . THR A 1 105 ? 15.502 62.898 4.046 1.00 31.91 208 THR A CA 1
ATOM 850 C C . THR A 1 105 ? 15.330 61.885 5.159 1.00 32.43 208 THR A C 1
ATOM 851 O O . THR A 1 105 ? 14.355 61.113 5.239 1.00 31.60 208 THR A O 1
ATOM 855 N N . SER A 1 106 ? 16.312 61.938 6.037 1.00 33.25 209 SER A N 1
ATOM 856 C CA . SER A 1 106 ? 16.340 61.196 7.270 1.00 34.65 209 SER A CA 1
ATOM 857 C C . SER A 1 106 ? 16.101 62.173 8.419 1.00 34.66 209 SER A C 1
ATOM 858 O O . SER A 1 106 ? 16.522 61.922 9.548 1.00 34.58 209 SER A O 1
ATOM 861 N N . SER A 1 107 ? 15.425 63.286 8.134 1.00 35.03 210 SER A N 1
ATOM 862 C CA . SER A 1 107 ? 15.219 64.338 9.119 1.00 35.71 210 SER A CA 1
ATOM 863 C C . SER A 1 107 ? 13.807 64.915 9.096 1.00 35.27 210 SER A C 1
ATOM 864 O O . SER A 1 107 ? 12.868 64.270 8.646 1.00 35.50 210 SER A O 1
ATOM 867 N N . SER A 1 108 ? 13.661 66.120 9.638 1.00 35.53 211 SER A N 1
ATOM 868 C CA . SER A 1 108 ? 12.395 66.846 9.595 1.00 35.21 211 SER A CA 1
ATOM 869 C C . SER A 1 108 ? 12.256 67.639 8.298 1.00 34.93 211 SER A C 1
ATOM 870 O O . SER A 1 108 ? 11.160 68.111 7.980 1.00 33.96 211 SER A O 1
ATOM 873 N N . LYS A 1 109 ? 13.362 67.847 7.578 1.00 35.11 212 LYS A N 1
ATOM 874 C CA . LYS A 1 109 ? 13.314 68.591 6.308 1.00 35.59 212 LYS A CA 1
ATOM 875 C C . LYS A 1 109 ? 12.733 67.769 5.151 1.00 34.90 212 LYS A C 1
ATOM 876 O O . LYS A 1 109 ? 12.733 66.533 5.192 1.00 35.42 212 LYS A O 1
ATOM 882 N N . GLY A 1 110 ? 12.238 68.458 4.127 1.00 33.97 213 GLY A N 1
ATOM 883 C CA . GLY A 1 110 ? 11.670 67.795 2.960 1.00 33.60 213 GLY A CA 1
ATOM 884 C C . GLY A 1 110 ? 10.622 66.783 3.426 1.00 32.46 213 GLY A C 1
ATOM 885 O O . GLY A 1 110 ? 9.766 67.125 4.225 1.00 32.10 213 GLY A O 1
ATOM 886 N N . TYR A 1 111 ? 10.709 65.544 2.947 1.00 31.43 214 TYR A N 1
ATOM 887 C CA . TYR A 1 111 ? 9.818 64.489 3.420 1.00 30.58 214 TYR A CA 1
ATOM 888 C C . TYR A 1 111 ? 10.660 63.364 3.931 1.00 30.07 214 TYR A C 1
ATOM 889 O O . TYR A 1 111 ? 11.605 62.936 3.259 1.00 29.42 214 TYR A O 1
ATOM 898 N N . ASN A 1 112 ? 10.334 62.921 5.143 1.00 29.42 215 ASN A N 1
ATOM 899 C CA . ASN A 1 112 ? 11.068 61.845 5.792 1.00 29.06 215 ASN A CA 1
ATOM 900 C C . ASN A 1 112 ? 10.684 60.509 5.146 1.00 28.89 215 ASN A C 1
ATOM 901 O O . ASN A 1 112 ? 9.540 60.064 5.210 1.00 27.37 215 ASN A O 1
ATOM 906 N N . LEU A 1 113 ? 11.662 59.896 4.496 1.00 28.91 216 LEU A N 1
ATOM 907 C CA . LEU A 1 113 ? 11.439 58.676 3.758 1.00 28.39 216 LEU A CA 1
ATOM 908 C C . LEU A 1 113 ? 10.923 57.559 4.654 1.00 28.08 216 LEU A C 1
ATOM 909 O O . LEU A 1 113 ? 10.059 56.813 4.249 1.00 27.73 216 LEU A O 1
ATOM 914 N N . PHE A 1 114 ? 11.506 57.404 5.845 1.00 27.86 217 PHE A N 1
ATOM 915 C CA . PHE A 1 114 ? 11.070 56.372 6.739 1.00 27.76 217 PHE A CA 1
ATOM 916 C C . PHE A 1 114 ? 9.572 56.480 7.065 1.00 27.09 217 PHE A C 1
ATOM 917 O O . PHE A 1 114 ? 8.847 55.515 6.973 1.00 26.63 217 PHE A O 1
ATOM 925 N N . LEU A 1 115 ? 9.114 57.655 7.449 1.00 27.29 218 LEU A N 1
ATOM 926 C CA . LEU A 1 115 ? 7.702 57.815 7.799 1.00 27.06 218 LEU A CA 1
ATOM 927 C C . LEU A 1 115 ? 6.757 57.521 6.636 1.00 26.75 218 LEU A C 1
ATOM 928 O O . LEU A 1 115 ? 5.720 56.899 6.824 1.00 26.66 218 LEU A O 1
ATOM 933 N N . VAL A 1 116 ? 7.076 58.021 5.457 1.00 26.42 219 VAL A N 1
ATOM 934 C CA . VAL A 1 116 ? 6.211 57.809 4.308 1.00 26.59 219 VAL A CA 1
ATOM 935 C C . VAL A 1 116 ? 6.243 56.302 3.954 1.00 25.68 219 VAL A C 1
ATOM 936 O O . VAL A 1 116 ? 5.206 55.703 3.710 1.00 25.52 219 VAL A O 1
ATOM 940 N N . ALA A 1 117 ? 7.428 55.706 3.962 1.00 25.08 220 ALA A N 1
ATOM 941 C CA . ALA A 1 117 ? 7.548 54.275 3.687 1.00 25.11 220 ALA A CA 1
ATOM 942 C C . ALA A 1 117 ? 6.775 53.411 4.700 1.00 24.75 220 ALA A C 1
ATOM 943 O O . ALA A 1 117 ? 6.140 52.424 4.322 1.00 25.13 220 ALA A O 1
ATOM 945 N N . ALA A 1 118 ? 6.813 53.771 5.976 1.00 24.57 221 ALA A N 1
ATOM 946 C CA . ALA A 1 118 ? 6.086 53.006 6.980 1.00 23.74 221 ALA A CA 1
ATOM 947 C C . ALA A 1 118 ? 4.583 53.018 6.655 1.00 23.65 221 ALA A C 1
ATOM 948 O O . ALA A 1 118 ? 3.896 52.001 6.768 1.00 22.49 221 ALA A O 1
ATOM 950 N N . HIS A 1 119 ? 4.082 54.158 6.206 1.00 23.03 222 HIS A N 1
ATOM 951 C CA . HIS A 1 119 ? 2.684 54.234 5.787 1.00 23.89 222 HIS A CA 1
ATOM 952 C C . HIS A 1 119 ? 2.385 53.369 4.561 1.00 24.11 222 HIS A C 1
ATOM 953 O O . HIS A 1 119 ? 1.470 52.548 4.556 1.00 24.39 222 HIS A O 1
ATOM 960 N N . GLU A 1 120 ? 3.170 53.555 3.514 1.00 24.45 223 GLU A N 1
ATOM 961 C CA . GLU A 1 120 ? 2.964 52.813 2.285 1.00 24.68 223 GLU A CA 1
ATOM 962 C C . GLU A 1 120 ? 3.052 51.292 2.486 1.00 25.14 223 GLU A C 1
ATOM 963 O O . GLU A 1 120 ? 2.207 50.534 1.922 1.00 23.84 223 GLU A O 1
ATOM 969 N N . PHE A 1 121 ? 4.018 50.849 3.316 1.00 25.06 224 PHE A N 1
ATOM 970 C CA . PHE A 1 121 ? 4.181 49.419 3.598 1.00 26.15 224 PHE A CA 1
ATOM 971 C C . PHE A 1 121 ? 2.921 48.891 4.305 1.00 25.93 224 PHE A C 1
ATOM 972 O O . PHE A 1 121 ? 2.519 47.731 4.140 1.00 26.41 224 PHE A O 1
ATOM 980 N N . GLY A 1 122 ? 2.246 49.762 5.052 1.00 25.91 225 GLY A N 1
ATOM 981 C CA . GLY A 1 122 ? 0.962 49.423 5.625 1.00 24.98 225 GLY A CA 1
ATOM 982 C C . GLY A 1 122 ? 0.024 48.964 4.500 1.00 24.86 225 GLY A C 1
ATOM 983 O O . GLY A 1 122 ? -0.640 47.932 4.617 1.00 24.55 225 GLY A O 1
ATOM 984 N N . HIS A 1 123 ? -0.049 49.727 3.409 1.00 23.18 226 HIS A N 1
ATOM 985 C CA . HIS A 1 123 ? -0.833 49.259 2.286 1.00 23.40 226 HIS A CA 1
ATOM 986 C C . HIS A 1 123 ? -0.290 47.952 1.678 1.00 23.20 226 HIS A C 1
ATOM 987 O O . HIS A 1 123 ? -1.078 47.113 1.334 1.00 22.65 226 HIS A O 1
ATOM 994 N N . SER A 1 124 ? 0.999 47.850 1.483 1.00 23.04 227 SER A N 1
ATOM 995 C CA . SER A 1 124 ? 1.584 46.641 0.965 1.00 24.18 227 SER A CA 1
ATOM 996 C C . SER A 1 124 ? 1.127 45.396 1.739 1.00 25.09 227 SER A C 1
ATOM 997 O O . SER A 1 124 ? 1.113 44.301 1.184 1.00 25.14 227 SER A O 1
ATOM 1000 N N . LEU A 1 125 ? 0.787 45.588 3.013 1.00 25.00 228 LEU A N 1
ATOM 1001 C CA . LEU A 1 125 ? 0.393 44.504 3.884 1.00 25.74 228 LEU A CA 1
ATOM 1002 C C . LEU A 1 125 ? -1.117 44.341 4.049 1.00 25.63 228 LEU A C 1
ATOM 1003 O O . LEU A 1 125 ? -1.568 43.414 4.691 1.00 25.63 228 LEU A O 1
ATOM 1008 N N . GLY A 1 126 ? -1.901 45.243 3.483 1.00 25.51 229 GLY A N 1
ATOM 1009 C CA . GLY A 1 126 ? -3.334 45.076 3.524 1.00 25.25 229 GLY A CA 1
ATOM 1010 C C . GLY A 1 126 ? -4.111 46.120 4.272 1.00 26.17 229 GLY A C 1
ATOM 1011 O O . GLY A 1 126 ? -5.337 46.025 4.340 1.00 26.55 229 GLY A O 1
ATOM 1012 N N . LEU A 1 127 ? -3.449 47.132 4.831 1.00 26.58 230 LEU A N 1
ATOM 1013 C CA . LEU A 1 127 ? -4.199 48.158 5.525 1.00 26.89 230 LEU A CA 1
ATOM 1014 C C . LEU A 1 127 ? -4.621 49.264 4.582 1.00 27.22 230 LEU A C 1
ATOM 1015 O O . LEU A 1 127 ? -3.885 49.624 3.661 1.00 26.85 230 LEU A O 1
ATOM 1020 N N . ASP A 1 128 ? -5.796 49.808 4.862 1.00 26.90 231 ASP A N 1
ATOM 1021 C CA . ASP A 1 128 ? -6.343 50.964 4.188 1.00 27.45 231 ASP A CA 1
ATOM 1022 C C . ASP A 1 128 ? -6.050 52.201 5.053 1.00 26.89 231 ASP A C 1
ATOM 1023 O O . ASP A 1 128 ? -5.406 52.120 6.114 1.00 26.50 231 ASP A O 1
ATOM 1028 N N . HIS A 1 129 ? -6.509 53.347 4.589 1.00 26.94 232 HIS A N 1
ATOM 1029 C CA . HIS A 1 129 ? -6.356 54.596 5.302 1.00 27.40 232 HIS A CA 1
ATOM 1030 C C . HIS A 1 129 ? -7.256 54.688 6.534 1.00 29.36 232 HIS A C 1
ATOM 1031 O O . HIS A 1 129 ? -8.403 54.219 6.532 1.00 29.58 232 HIS A O 1
ATOM 1038 N N . SER A 1 130 ? -6.701 55.275 7.579 1.00 29.16 233 SER A N 1
ATOM 1039 C CA . SER A 1 130 ? -7.416 55.563 8.800 1.00 31.55 233 SER A CA 1
ATOM 1040 C C . SER A 1 130 ? -8.008 56.959 8.704 1.00 31.96 233 SER A C 1
ATOM 1041 O O . SER A 1 130 ? -7.473 57.821 7.974 1.00 32.00 233 SER A O 1
ATOM 1044 N N . LYS A 1 131 ? -9.121 57.167 9.400 1.00 32.36 234 LYS A N 1
ATOM 1045 C CA . LYS A 1 131 ? -9.740 58.486 9.490 1.00 33.32 234 LYS A CA 1
ATOM 1046 C C . LYS A 1 131 ? -9.122 59.337 10.606 1.00 33.03 234 LYS A C 1
ATOM 1047 O O . LYS A 1 131 ? -9.431 60.514 10.722 1.00 34.33 234 LYS A O 1
ATOM 1053 N N . ASP A 1 132 ? -8.243 58.746 11.406 1.00 33.64 235 ASP A N 1
ATOM 1054 C CA . ASP A 1 132 ? -7.595 59.438 12.542 1.00 33.81 235 ASP A CA 1
ATOM 1055 C C . ASP A 1 132 ? -6.268 60.081 12.115 1.00 33.49 235 ASP A C 1
ATOM 1056 O O . ASP A 1 132 ? -5.335 59.367 11.736 1.00 32.20 235 ASP A O 1
ATOM 1061 N N . PRO A 1 133 ? -6.178 61.419 12.164 1.00 33.26 236 PRO A N 1
ATOM 1062 C CA . PRO A 1 133 ? -4.939 62.117 11.791 1.00 32.98 236 PRO A CA 1
ATOM 1063 C C . PRO A 1 133 ? -3.721 61.668 12.586 1.00 32.18 236 PRO A C 1
ATOM 1064 O O . PRO A 1 133 ? -2.594 61.816 12.115 1.00 32.81 236 PRO A O 1
ATOM 1068 N N . GLY A 1 134 ? -3.949 61.117 13.768 1.00 31.33 237 GLY A N 1
ATOM 1069 C CA . GLY A 1 134 ? -2.889 60.603 14.602 1.00 30.54 237 GLY A CA 1
ATOM 1070 C C . GLY A 1 134 ? -2.367 59.223 14.183 1.00 29.52 237 GLY A C 1
ATOM 1071 O O . GLY A 1 134 ? -1.313 58.804 14.614 1.00 28.80 237 GLY A O 1
ATOM 1072 N N . ALA A 1 135 ? -3.104 58.499 13.363 1.00 28.46 238 ALA A N 1
ATOM 1073 C CA . ALA A 1 135 ? -2.625 57.183 12.947 1.00 27.68 238 ALA A CA 1
ATOM 1074 C C . ALA A 1 135 ? -1.593 57.268 11.819 1.00 26.49 238 ALA A C 1
ATOM 1075 O O . ALA A 1 135 ? -1.620 58.191 10.993 1.00 28.21 238 ALA A O 1
ATOM 1077 N N . LEU A 1 136 ? -0.687 56.311 11.778 1.00 25.45 239 LEU A N 1
ATOM 1078 C CA . LEU A 1 136 ? 0.280 56.233 10.688 1.00 25.09 239 LEU A CA 1
ATOM 1079 C C . LEU A 1 136 ? -0.441 56.075 9.344 1.00 24.00 239 LEU A C 1
ATOM 1080 O O . LEU A 1 136 ? -0.026 56.630 8.357 1.00 24.33 239 LEU A O 1
ATOM 1085 N N . MET A 1 137 ? -1.535 55.331 9.305 1.00 23.86 240 MET A N 1
ATOM 1086 C CA . MET A 1 137 ? -2.262 55.110 8.060 1.00 23.91 240 MET A CA 1
ATOM 1087 C C . MET A 1 137 ? -3.107 56.300 7.601 1.00 23.82 240 MET A C 1
ATOM 1088 O O . MET A 1 137 ? -3.853 56.198 6.637 1.00 24.52 240 MET A O 1
ATOM 1093 N N . PHE A 1 138 ? -3.045 57.428 8.293 1.00 25.93 241 PHE A N 1
ATOM 1094 C CA . PHE A 1 138 ? -3.690 58.654 7.790 1.00 26.56 241 PHE A CA 1
ATOM 1095 C C . PHE A 1 138 ? -2.922 59.083 6.533 1.00 26.69 241 PHE A C 1
ATOM 1096 O O . PHE A 1 138 ? -1.698 59.034 6.514 1.00 26.88 241 PHE A O 1
ATOM 1104 N N . PRO A 1 139 ? -3.612 59.448 5.472 1.00 26.88 242 PRO A N 1
ATOM 1105 C CA . PRO A 1 139 ? -2.941 59.747 4.211 1.00 27.68 242 PRO A CA 1
ATOM 1106 C C . PRO A 1 139 ? -2.165 61.057 4.104 1.00 28.44 242 PRO A C 1
ATOM 1107 O O . PRO A 1 139 ? -1.318 61.112 3.232 1.00 29.26 242 PRO A O 1
ATOM 1111 N N . ILE A 1 140 ? -2.465 62.069 4.908 1.00 28.63 243 ILE A N 1
ATOM 1112 C CA . ILE A 1 140 ? -1.764 63.328 4.814 1.00 29.36 243 ILE A CA 1
ATOM 1113 C C . ILE A 1 140 ? -0.566 63.243 5.750 1.00 29.34 243 ILE A C 1
ATOM 1114 O O . ILE A 1 140 ? -0.704 62.938 6.926 1.00 28.74 243 ILE A O 1
ATOM 1119 N N . TYR A 1 141 ? 0.603 63.504 5.196 1.00 29.32 244 TYR A N 1
ATOM 1120 C CA . TYR A 1 141 ? 1.838 63.504 5.931 1.00 30.17 244 TYR A CA 1
ATOM 1121 C C . TYR A 1 141 ? 1.931 64.669 6.906 1.00 32.58 244 TYR A C 1
ATOM 1122 O O . TYR A 1 141 ? 1.695 65.834 6.549 1.00 31.61 244 TYR A O 1
ATOM 1131 N N . THR A 1 142 ? 2.353 64.332 8.109 1.00 99.99 245 THR A N 1
ATOM 1132 C CA . THR A 1 142 ? 2.639 65.305 9.117 1.00 99.99 245 THR A CA 1
ATOM 1133 C C . THR A 1 142 ? 3.928 64.839 9.762 1.00 99.99 245 THR A C 1
ATOM 1134 O O . THR A 1 142 ? 3.990 63.704 10.200 1.00 99.99 245 THR A O 1
ATOM 1138 N N . TYR A 1 143 ? 4.950 65.683 9.828 1.00 38.90 246 TYR A N 1
ATOM 1139 C CA . TYR A 1 143 ? 6.190 65.255 10.464 1.00 39.70 246 TYR A CA 1
ATOM 1140 C C . TYR A 1 143 ? 5.969 64.901 11.928 1.00 41.18 246 TYR A C 1
ATOM 1141 O O . TYR A 1 143 ? 5.597 65.742 12.743 1.00 40.08 246 TYR A O 1
ATOM 1150 N N . THR A 1 144 ? 6.245 63.653 12.264 1.00 43.21 247 THR A N 1
ATOM 1151 C CA . THR A 1 144 ? 6.005 63.177 13.607 1.00 45.15 247 THR A CA 1
ATOM 1152 C C . THR A 1 144 ? 7.116 63.683 14.516 1.00 46.01 247 THR A C 1
ATOM 1153 O O . THR A 1 144 ? 8.304 63.533 14.181 1.00 47.51 247 THR A O 1
ATOM 1157 N N . GLY A 1 145 ? 6.517 63.927 15.811 0.00 29.79 248 GLY A N 1
ATOM 1158 C CA . GLY A 1 145 ? 7.214 64.397 16.997 0.00 30.65 248 GLY A CA 1
ATOM 1159 C C . GLY A 1 145 ? 8.608 64.985 16.875 0.00 32.68 248 GLY A C 1
ATOM 1160 O O . GLY A 1 145 ? 8.868 65.856 16.039 0.00 32.04 248 GLY A O 1
ATOM 1161 N N . LYS A 1 146 ? 9.493 64.538 17.763 0.00 33.96 249 LYS A N 1
ATOM 1162 C CA . LYS A 1 146 ? 10.871 65.009 17.799 0.00 36.72 249 LYS A CA 1
ATOM 1163 C C . LYS A 1 146 ? 11.899 63.930 17.476 0.00 37.63 249 LYS A C 1
ATOM 1164 O O . LYS A 1 146 ? 12.808 64.169 16.683 0.00 38.76 249 LYS A O 1
ATOM 1170 N N . SER A 1 147 ? 11.765 62.751 18.082 0.00 38.92 250 SER A N 1
ATOM 1171 C CA . SER A 1 147 ? 12.730 61.679 17.842 0.00 39.96 250 SER A CA 1
ATOM 1172 C C . SER A 1 147 ? 12.236 60.241 18.004 0.00 41.48 250 SER A C 1
ATOM 1173 O O . SER A 1 147 ? 12.867 59.308 17.499 0.00 40.88 250 SER A O 1
ATOM 1176 N N . HIS A 1 148 ? 11.506 59.812 18.422 1.00 99.99 251 HIS A N 1
ATOM 1177 C CA . HIS A 1 148 ? 11.336 58.398 18.790 1.00 99.99 251 HIS A CA 1
ATOM 1178 C C . HIS A 1 148 ? 9.974 57.934 18.267 1.00 99.99 251 HIS A C 1
ATOM 1179 O O . HIS A 1 148 ? 8.948 58.238 18.856 1.00 99.99 251 HIS A O 1
ATOM 1186 N N . PHE A 1 149 ? 9.964 57.200 17.159 1.00 43.97 252 PHE A N 1
ATOM 1187 C CA . PHE A 1 149 ? 8.704 56.818 16.530 1.00 42.19 252 PHE A CA 1
ATOM 1188 C C . PHE A 1 149 ? 8.023 55.657 17.229 1.00 40.90 252 PHE A C 1
ATOM 1189 O O . PHE A 1 149 ? 8.634 54.642 17.481 1.00 40.84 252 PHE A O 1
ATOM 1197 N N . MET A 1 150 ? 6.743 55.807 17.521 1.00 39.29 253 MET A N 1
ATOM 1198 C CA . MET A 1 150 ? 5.991 54.750 18.167 1.00 38.50 253 MET A CA 1
ATOM 1199 C C . MET A 1 150 ? 4.740 54.467 17.333 1.00 35.94 253 MET A C 1
ATOM 1200 O O . MET A 1 150 ? 3.889 55.328 17.193 1.00 35.39 253 MET A O 1
ATOM 1205 N N . LEU A 1 151 ? 4.638 53.271 16.771 1.00 32.97 254 LEU A N 1
ATOM 1206 C CA . LEU A 1 151 ? 3.488 52.927 15.952 1.00 31.90 254 LEU A CA 1
ATOM 1207 C C . LEU A 1 151 ? 2.220 53.125 16.776 1.00 30.47 254 LEU A C 1
ATOM 1208 O O . LEU A 1 151 ? 2.072 52.540 17.837 1.00 30.02 254 LEU A O 1
ATOM 1213 N N . PRO A 1 152 ? 1.333 54.007 16.353 1.00 29.49 255 PRO A N 1
ATOM 1214 C CA . PRO A 1 152 ? 0.113 54.237 17.127 1.00 28.68 255 PRO A CA 1
ATOM 1215 C C . PRO A 1 152 ? -0.702 52.957 17.313 1.00 27.92 255 PRO A C 1
ATOM 1216 O O . PRO A 1 152 ? -0.675 52.072 16.456 1.00 26.68 255 PRO A O 1
ATOM 1220 N N . ASP A 1 153 ? -1.412 52.878 18.439 1.00 27.26 256 ASP A N 1
ATOM 1221 C CA . ASP A 1 153 ? -2.225 51.718 18.803 1.00 27.09 256 ASP A CA 1
ATOM 1222 C C . ASP A 1 153 ? -3.186 51.251 17.688 1.00 26.58 256 ASP A C 1
ATOM 1223 O O . ASP A 1 153 ? -3.309 50.063 17.425 1.00 25.45 256 ASP A O 1
ATOM 1228 N N . ASP A 1 154 ? -3.844 52.199 17.045 1.00 26.48 257 ASP A N 1
ATOM 1229 C CA . ASP A 1 154 ? -4.811 51.908 16.000 1.00 27.65 257 ASP A CA 1
ATOM 1230 C C . ASP A 1 154 ? -4.197 51.119 14.849 1.00 27.22 257 ASP A C 1
ATOM 1231 O O . ASP A 1 154 ? -4.786 50.148 14.387 1.00 26.72 257 ASP A O 1
ATOM 1236 N N . ASP A 1 155 ? -2.991 51.513 14.447 1.00 26.43 258 ASP A N 1
ATOM 1237 C CA . ASP A 1 155 ? -2.249 50.848 13.396 1.00 26.23 258 ASP A CA 1
ATOM 1238 C C . ASP A 1 155 ? -1.801 49.461 13.870 1.00 26.33 258 ASP A C 1
ATOM 1239 O O . ASP A 1 155 ? -1.777 48.514 13.078 1.00 25.83 258 ASP A O 1
ATOM 1244 N N . VAL A 1 156 ? -1.412 49.347 15.142 1.00 26.14 259 VAL A N 1
ATOM 1245 C CA . VAL A 1 156 ? -1.035 48.052 15.711 1.00 26.02 259 VAL A CA 1
ATOM 1246 C C . VAL A 1 156 ? -2.244 47.128 15.655 1.00 26.17 259 VAL A C 1
ATOM 1247 O O . VAL A 1 156 ? -2.175 45.993 15.169 1.00 26.82 259 VAL A O 1
ATOM 1251 N N . GLN A 1 157 ? -3.362 47.665 16.094 1.00 26.51 260 GLN A N 1
ATOM 1252 C CA . GLN A 1 157 ? -4.595 46.918 16.154 1.00 26.82 260 GLN A CA 1
ATOM 1253 C C . GLN A 1 157 ? -5.073 46.488 14.748 1.00 27.53 260 GLN A C 1
ATOM 1254 O O . GLN A 1 157 ? -5.485 45.327 14.548 1.00 26.44 260 GLN A O 1
ATOM 1260 N N . GLY A 1 158 ? -4.963 47.397 13.778 1.00 26.10 261 GLY A N 1
ATOM 1261 C CA . GLY A 1 158 ? -5.287 47.066 12.407 1.00 26.45 261 GLY A CA 1
ATOM 1262 C C . GLY A 1 158 ? -4.470 45.927 11.836 1.00 26.21 261 GLY A C 1
ATOM 1263 O O . GLY A 1 158 ? -5.038 44.960 11.339 1.00 26.91 261 GLY A O 1
ATOM 1264 N N . ILE A 1 159 ? -3.154 46.031 11.887 1.00 25.68 262 ILE A N 1
ATOM 1265 C CA . ILE A 1 159 ? -2.307 45.020 11.300 1.00 26.97 262 ILE A CA 1
ATOM 1266 C C . ILE A 1 159 ? -2.451 43.665 12.003 1.00 28.04 262 ILE A C 1
ATOM 1267 O O . ILE A 1 159 ? -2.400 42.626 11.341 1.00 28.65 262 ILE A O 1
ATOM 1272 N N . GLN A 1 160 ? -2.689 43.690 13.309 1.00 28.51 263 GLN A N 1
ATOM 1273 C CA . GLN A 1 160 ? -2.885 42.462 14.076 1.00 29.60 263 GLN A CA 1
ATOM 1274 C C . GL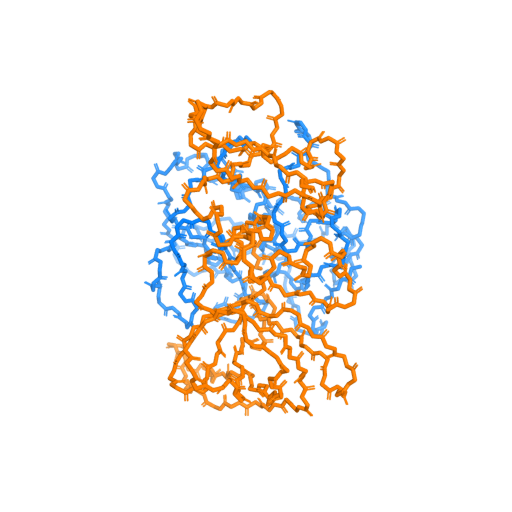N A 1 160 ? -4.237 41.845 13.728 1.00 30.09 263 GLN A C 1
ATOM 1275 O O . GLN A 1 160 ? -4.380 40.637 13.738 1.00 29.29 263 GLN A O 1
ATOM 1281 N N . SER A 1 161 ? -5.220 42.663 13.366 1.00 31.07 264 SER A N 1
ATOM 1282 C CA . SER A 1 161 ? -6.504 42.093 12.994 1.00 31.76 264 SER A CA 1
ATOM 1283 C C . SER A 1 161 ? -6.343 41.249 11.719 1.00 33.17 264 SER A C 1
ATOM 1284 O O . SER A 1 161 ? -7.198 40.400 11.402 1.00 33.12 264 SER A O 1
ATOM 1287 N N . LEU A 1 162 ? -5.255 41.484 10.991 1.00 33.62 265 LEU A N 1
ATOM 1288 C CA . LEU A 1 162 ? -4.985 40.745 9.780 1.00 34.04 265 LEU A CA 1
ATOM 1289 C C . LEU A 1 162 ? -4.060 39.576 10.017 1.00 35.20 265 LEU A C 1
ATOM 1290 O O . LEU A 1 162 ? -4.312 38.477 9.545 1.00 34.52 265 LEU A O 1
ATOM 1295 N N . TYR A 1 163 ? -2.965 39.818 10.717 1.00 36.49 266 TYR A N 1
ATOM 1296 C CA . TYR A 1 163 ? -1.947 38.811 10.811 1.00 38.85 266 TYR A CA 1
ATOM 1297 C C . TYR A 1 163 ? -1.730 38.231 12.215 1.00 41.71 266 TYR A C 1
ATOM 1298 O O . TYR A 1 163 ? -0.937 37.310 12.368 1.00 42.39 266 TYR A O 1
ATOM 1307 N N . GLY A 1 164 ? -2.431 38.738 13.223 1.00 44.63 267 GLY A N 1
ATOM 1308 C CA . GLY A 1 164 ? -2.198 38.300 14.600 1.00 47.36 267 GLY A CA 1
ATOM 1309 C C . GLY A 1 164 ? -0.979 39.038 15.151 1.00 49.58 267 GLY A C 1
ATOM 1310 O O . GLY A 1 164 ? -0.197 39.553 14.367 1.00 50.39 267 GLY A O 1
ATOM 1311 N N . PRO A 1 165 ? -0.857 39.192 16.469 1.00 52.43 268 PRO A N 1
ATOM 1312 C CA . PRO A 1 165 ? 0.319 39.851 17.072 1.00 53.81 268 PRO A CA 1
ATOM 1313 C C . PRO A 1 165 ? 1.638 39.102 16.920 1.00 54.82 268 PRO A C 1
ATOM 1314 O O . PRO A 1 165 ? 2.713 39.714 17.005 1.00 55.73 268 PRO A O 1
ATOM 1318 N N . CYS B 2 1 ? -1.109 55.701 -0.071 1.00 22.19 1001 CYS C N 1
ATOM 1319 C CA . CYS B 2 1 ? -1.057 57.078 -0.680 1.00 22.93 1001 CYS C CA 1
ATOM 1320 C C . CYS B 2 1 ? -0.639 58.062 0.419 1.00 22.60 1001 CYS C C 1
ATOM 1321 O O . CYS B 2 1 ? -1.203 58.088 1.475 1.00 22.17 1001 CYS C O 1
ATOM 1324 N N . SER B 2 2 ? 0.350 58.891 0.124 1.00 22.30 1002 SER C N 1
ATOM 1325 C CA . SER B 2 2 ? 0.874 59.864 1.064 1.00 22.67 1002 SER C CA 1
ATOM 1326 C C . SER B 2 2 ? 0.844 61.243 0.377 1.00 23.41 1002 SER C C 1
ATOM 1327 O O . SER B 2 2 ? 1.238 61.362 -0.787 1.00 22.72 1002 SER C O 1
ATOM 1330 N N . CYS B 2 3 ? 0.308 62.239 1.072 1.00 24.54 1003 CYS C N 1
ATOM 1331 C CA . CYS B 2 3 ? 0.045 63.542 0.493 1.00 24.85 1003 CYS C CA 1
ATOM 1332 C C . CYS B 2 3 ? 0.661 64.657 1.352 1.00 25.77 1003 CYS C C 1
ATOM 1333 O O . CYS B 2 3 ? 0.650 64.583 2.567 1.00 24.56 1003 CYS C O 1
ATOM 1336 N N . SER B 2 4 ? 1.129 65.706 0.683 1.00 25.95 1004 SER C N 1
ATOM 1337 C CA . SER B 2 4 ? 1.662 66.833 1.408 1.00 27.39 1004 SER C CA 1
ATOM 1338 C C . SER B 2 4 ? 0.511 67.541 2.084 1.00 27.78 1004 SER C C 1
ATOM 1339 O O . SER B 2 4 ? -0.602 67.545 1.613 1.00 26.97 1004 SER C O 1
ATOM 1342 N N . PRO B 2 5 ? 0.733 68.049 3.278 1.00 28.42 1005 PRO C N 1
ATOM 1343 C CA . PRO B 2 5 ? -0.331 68.780 3.935 1.00 28.93 1005 PRO C CA 1
ATOM 1344 C C . PRO B 2 5 ? -0.441 70.099 3.154 1.00 29.42 1005 PRO C C 1
ATOM 1345 O O . PRO B 2 5 ? 0.590 70.624 2.765 1.00 29.18 1005 PRO C O 1
ATOM 1349 N N . VAL B 2 6 ? -1.635 70.611 2.941 1.00 30.56 1006 VAL C N 1
ATOM 1350 C CA . VAL B 2 6 ? -1.783 71.844 2.198 1.00 32.25 1006 VAL C CA 1
ATOM 1351 C C . VAL B 2 6 ? -2.806 72.772 2.829 1.00 31.63 1006 VAL C C 1
ATOM 1352 O O . VAL B 2 6 ? -3.848 72.335 3.276 1.00 33.13 1006 VAL C O 1
ATOM 1356 N N . HIS B 2 7 ? -2.473 74.056 2.901 1.00 30.85 1007 HIS C N 1
ATOM 1357 C CA . HIS B 2 7 ? -3.401 75.068 3.401 1.00 30.17 1007 HIS C CA 1
ATOM 1358 C C . HIS B 2 7 ? -4.370 75.350 2.245 1.00 29.51 1007 HIS C C 1
ATOM 1359 O O . HIS B 2 7 ? -3.965 75.256 1.096 1.00 28.84 1007 HIS C O 1
ATOM 1366 N N . PRO B 2 8 ? -5.633 75.664 2.519 1.00 29.97 1008 PRO C N 1
ATOM 1367 C CA . PRO B 2 8 ? -6.626 75.899 1.460 1.00 29.86 1008 PRO C CA 1
ATOM 1368 C C . PRO B 2 8 ? -6.242 76.871 0.353 1.00 29.37 1008 PRO C C 1
ATOM 1369 O O . PRO B 2 8 ? -6.625 76.653 -0.780 1.00 28.30 1008 PRO C O 1
ATOM 1373 N N . GLN B 2 9 ? -5.507 77.914 0.685 1.00 29.24 1009 GLN C N 1
ATOM 1374 C CA . GLN B 2 9 ? -5.056 78.872 -0.301 1.00 29.20 1009 GLN C CA 1
ATOM 1375 C C . GLN B 2 9 ? -4.108 78.193 -1.307 1.00 29.03 1009 GLN C C 1
ATOM 1376 O O . GLN B 2 9 ? -4.197 78.450 -2.492 1.00 29.00 1009 GLN C O 1
ATOM 1382 N N . GLN B 2 10 ? -3.195 77.345 -0.824 1.00 28.81 1010 GLN C N 1
ATOM 1383 C CA . GLN B 2 10 ? -2.303 76.594 -1.695 1.00 29.24 1010 GLN C CA 1
ATOM 1384 C C . GLN B 2 10 ? -3.119 75.716 -2.604 1.00 28.41 1010 GLN C C 1
ATOM 1385 O O . GLN B 2 10 ? -2.839 75.635 -3.801 1.00 27.71 1010 GLN C O 1
ATOM 1391 N N . ALA B 2 11 ? -4.097 75.039 -2.026 1.00 27.41 1011 ALA C N 1
ATOM 1392 C CA . ALA B 2 11 ? -4.949 74.138 -2.798 1.00 27.64 1011 ALA C CA 1
ATOM 1393 C C . ALA B 2 11 ? -5.677 74.888 -3.902 1.00 27.20 1011 ALA C C 1
ATOM 1394 O O . ALA B 2 11 ? -5.698 74.450 -5.031 1.00 26.75 1011 ALA C O 1
ATOM 1396 N N . PHE B 2 12 ? -6.233 76.051 -3.569 1.00 26.94 1012 PHE C N 1
ATOM 1397 C CA . PHE B 2 12 ? -6.938 76.860 -4.531 1.00 26.44 1012 PHE C CA 1
ATOM 1398 C C . PHE B 2 12 ? -6.008 77.277 -5.668 1.00 26.83 1012 PHE C C 1
ATOM 1399 O O . PHE B 2 12 ? -6.285 77.055 -6.856 1.00 27.53 1012 PHE C O 1
ATOM 1407 N N . CYS B 2 13 ? -4.886 77.854 -5.270 1.00 26.94 1013 CYS C N 1
ATOM 1408 C CA . CYS B 2 13 ? -3.914 78.370 -6.189 1.00 26.99 1013 CYS C CA 1
ATOM 1409 C C . CYS B 2 13 ? -3.297 77.296 -7.100 1.00 27.69 1013 CYS C C 1
ATOM 1410 O O . CYS B 2 13 ? -3.024 77.553 -8.265 1.00 26.48 1013 CYS C O 1
ATOM 1413 N N . ASN B 2 14 ? -3.085 76.102 -6.569 1.00 28.10 1014 ASN C N 1
ATOM 1414 C CA . ASN B 2 14 ? -2.432 75.049 -7.334 1.00 28.89 1014 ASN C CA 1
ATOM 1415 C C . ASN B 2 14 ? -3.397 74.236 -8.217 1.00 28.12 1014 ASN C C 1
ATOM 1416 O O . ASN B 2 14 ? -2.991 73.655 -9.225 1.00 28.81 1014 ASN C O 1
ATOM 1421 N N . ALA B 2 15 ? -4.671 74.176 -7.854 1.00 27.22 1015 ALA C N 1
ATOM 1422 C CA . ALA B 2 15 ? -5.615 73.344 -8.607 1.00 26.53 1015 ALA C CA 1
ATOM 1423 C C . ALA B 2 15 ? -6.031 74.007 -9.921 1.00 25.65 1015 ALA C C 1
ATOM 1424 O O . ALA B 2 15 ? -6.051 75.227 -10.011 1.00 24.78 1015 ALA C O 1
ATOM 1426 N N . ASP B 2 16 ? -6.307 73.200 -10.950 1.00 25.23 1016 ASP C N 1
ATOM 1427 C CA . ASP B 2 16 ? -6.837 73.721 -12.212 1.00 25.40 1016 ASP C CA 1
ATOM 1428 C C . ASP B 2 16 ? -8.245 74.205 -11.972 1.00 25.50 1016 ASP C C 1
ATOM 1429 O O . ASP B 2 16 ? -8.651 75.243 -12.468 1.00 25.33 1016 ASP C O 1
ATOM 1434 N N . ILE B 2 17 ? -9.014 73.389 -11.256 1.00 26.40 1017 ILE C N 1
ATOM 1435 C CA . ILE B 2 17 ? -10.422 73.640 -11.043 1.00 27.09 1017 ILE C CA 1
ATOM 1436 C C . ILE B 2 17 ? -10.783 73.623 -9.562 1.00 27.30 1017 ILE C C 1
ATOM 1437 O O . ILE B 2 17 ? -10.284 72.784 -8.809 1.00 26.64 1017 ILE C O 1
ATOM 1442 N N . VAL B 2 18 ? -11.657 74.555 -9.165 1.00 26.64 1018 VAL C N 1
ATOM 1443 C CA . VAL B 2 18 ? -12.184 74.606 -7.819 1.00 26.88 1018 VAL C CA 1
ATOM 1444 C C . VAL B 2 18 ? -13.692 74.828 -7.952 1.00 27.28 1018 VAL C C 1
ATOM 1445 O O . VAL B 2 18 ? -14.119 75.869 -8.488 1.00 27.12 1018 VAL C O 1
ATOM 1449 N N . ILE B 2 19 ? -14.472 73.837 -7.495 1.00 27.81 1019 ILE C N 1
ATOM 1450 C CA . ILE B 2 19 ? -15.941 73.874 -7.517 1.00 28.30 1019 ILE C CA 1
ATOM 1451 C C . ILE B 2 19 ? -16.606 73.415 -6.228 1.00 29.47 1019 ILE C C 1
ATOM 1452 O O . ILE B 2 19 ? -16.027 72.704 -5.364 1.00 29.50 1019 ILE C O 1
ATOM 1457 N N . ARG B 2 20 ? -17.858 73.836 -6.118 1.00 30.31 1020 ARG C N 1
ATOM 1458 C CA . ARG B 2 20 ? -18.763 73.362 -5.098 1.00 31.30 1020 ARG C CA 1
ATOM 1459 C C . ARG B 2 20 ? -19.685 72.451 -5.899 1.00 31.23 1020 ARG C C 1
ATOM 1460 O O . ARG B 2 20 ? -20.205 72.833 -6.957 1.00 31.33 1020 ARG C O 1
ATOM 1468 N N . ALA B 2 21 ? -19.837 71.227 -5.445 1.00 31.57 1021 ALA C N 1
ATOM 1469 C CA . ALA B 2 21 ? -20.584 70.260 -6.213 1.00 32.62 1021 ALA C CA 1
ATOM 1470 C C . ALA B 2 21 ? -21.099 69.118 -5.358 1.00 33.18 1021 ALA C C 1
ATOM 1471 O O . ALA B 2 21 ? -20.694 68.912 -4.215 1.00 32.89 1021 ALA C O 1
ATOM 1473 N N . LYS B 2 22 ? -22.000 68.372 -5.960 1.00 34.51 1022 LYS C N 1
ATOM 1474 C CA . LYS B 2 22 ? -22.675 67.275 -5.321 1.00 35.95 1022 LYS C CA 1
ATOM 1475 C C . LYS B 2 22 ? -22.555 66.120 -6.286 1.00 35.02 1022 LYS C C 1
ATOM 1476 O O . LYS B 2 22 ? -22.732 66.314 -7.475 1.00 34.97 1022 LYS C O 1
ATOM 1482 N N . ALA B 2 23 ? -22.210 64.935 -5.787 1.00 35.68 1023 ALA C N 1
ATOM 1483 C CA . ALA B 2 23 ? -22.098 63.744 -6.622 1.00 36.18 1023 ALA C CA 1
ATOM 1484 C C . ALA B 2 23 ? -23.412 62.985 -6.530 1.00 37.48 1023 ALA C C 1
ATOM 1485 O O . ALA B 2 23 ? -23.948 62.814 -5.435 1.00 36.75 1023 ALA C O 1
ATOM 1487 N N . VAL B 2 24 ? -23.902 62.492 -7.664 1.00 39.06 1024 VAL C N 1
ATOM 1488 C CA . VAL B 2 24 ? -25.219 61.873 -7.678 1.00 40.59 1024 VAL C CA 1
ATOM 1489 C C . VAL B 2 24 ? -25.202 60.444 -8.155 1.00 41.39 1024 VAL C C 1
ATOM 1490 O O . VAL B 2 24 ? -26.194 59.737 -7.994 1.00 40.95 1024 VAL C O 1
ATOM 1494 N N . ASN B 2 25 ? -24.095 60.023 -8.756 1.00 42.30 1025 ASN C N 1
ATOM 1495 C CA . ASN B 2 25 ? -23.954 58.648 -9.180 1.00 43.42 1025 ASN C CA 1
ATOM 1496 C C . ASN B 2 25 ? -22.494 58.261 -9.318 1.00 43.46 1025 ASN C C 1
ATOM 1497 O O . ASN B 2 25 ? -21.645 59.119 -9.555 1.00 42.70 1025 ASN C O 1
ATOM 1502 N N . LYS B 2 26 ? -22.239 56.962 -9.182 1.00 43.85 1026 LYS C N 1
ATOM 1503 C CA . LYS B 2 26 ? -20.922 56.325 -9.302 1.00 44.29 1026 LYS C CA 1
ATOM 1504 C C . LYS B 2 26 ? -20.985 55.216 -10.344 1.00 43.97 1026 LYS C C 1
ATOM 1505 O O . LYS B 2 26 ? -21.923 54.442 -10.350 1.00 44.38 1026 LYS C O 1
ATOM 1511 N N . LYS B 2 27 ? -19.947 55.060 -11.149 1.00 99.99 1027 LYS C N 1
ATOM 1512 C CA . LYS B 2 27 ? -19.932 54.021 -12.149 1.00 99.99 1027 LYS C CA 1
ATOM 1513 C C . LYS B 2 27 ? -18.485 53.639 -12.419 1.00 99.99 1027 LYS C C 1
ATOM 1514 O O . LYS B 2 27 ? -17.610 54.499 -12.427 1.00 99.99 1027 LYS C O 1
ATOM 1520 N N . GLU B 2 28 ? -18.232 52.354 -12.638 1.00 41.79 1028 GLU C N 1
ATOM 1521 C CA . GLU B 2 28 ? -16.899 51.888 -12.999 1.00 42.32 1028 GLU C CA 1
ATOM 1522 C C . GLU B 2 28 ? -16.751 51.975 -14.516 1.00 42.28 1028 GLU C C 1
ATOM 1523 O O . GLU B 2 28 ? -17.667 51.616 -15.248 1.00 42.85 1028 GLU C O 1
ATOM 1529 N N . VAL B 2 29 ? -15.624 52.464 -15.007 1.00 41.69 1029 VAL C N 1
ATOM 1530 C CA . VAL B 2 29 ? -15.416 52.539 -16.444 1.00 41.80 1029 VAL C CA 1
ATOM 1531 C C . VAL B 2 29 ? -14.119 51.827 -16.835 1.00 41.93 1029 VAL C C 1
ATOM 1532 O O . VAL B 2 29 ? -13.108 5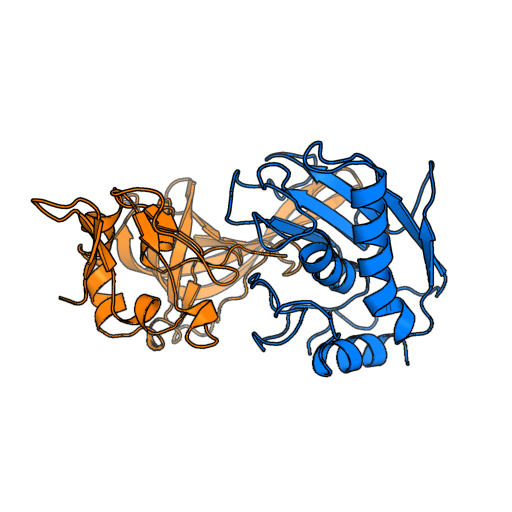1.923 -16.140 1.00 40.75 1029 VAL C O 1
ATOM 1536 N N . ASP B 2 30 ? -14.172 51.091 -17.943 1.00 42.07 1030 ASP C N 1
ATOM 1537 C CA . ASP B 2 30 ? -13.036 50.313 -18.425 1.00 42.92 1030 ASP C CA 1
ATOM 1538 C C . ASP B 2 30 ? -12.015 51.249 -19.023 1.00 42.10 1030 ASP C C 1
ATOM 1539 O O . ASP B 2 30 ? -12.374 52.127 -19.797 1.00 42.82 1030 ASP C O 1
ATOM 1544 N N . SER B 2 31 ? -10.748 51.090 -18.642 1.00 40.83 1031 SER C N 1
ATOM 1545 C CA . SER B 2 31 ? -9.700 51.968 -19.149 1.00 40.44 1031 SER C CA 1
ATOM 1546 C C . SER B 2 31 ? -8.457 51.199 -19.535 1.00 39.12 1031 SER C C 1
ATOM 1547 O O . SER B 2 31 ? -7.340 51.674 -19.366 1.00 39.30 1031 SER C O 1
ATOM 1550 N N . GLY B 2 32 ? -8.655 49.999 -20.046 1.00 37.43 1032 GLY C N 1
ATOM 1551 C CA . GLY B 2 32 ? -7.545 49.235 -20.572 1.00 36.12 1032 GLY C CA 1
ATOM 1552 C C . GLY B 2 32 ? -6.916 48.252 -19.617 1.00 34.67 1032 GLY C C 1
ATOM 1553 O O . GLY B 2 32 ? -7.534 47.826 -18.654 1.00 32.76 1032 GLY C O 1
ATOM 1554 N N . ASN B 2 33 ? -5.664 47.898 -19.917 1.00 33.42 1033 ASN C N 1
ATOM 1555 C CA . ASN B 2 33 ? -4.927 46.950 -19.124 1.00 32.84 1033 ASN C CA 1
ATOM 1556 C C . ASN B 2 33 ? -3.543 47.457 -18.884 1.00 32.57 1033 ASN C C 1
ATOM 1557 O O . ASN B 2 33 ? -2.979 48.138 -19.746 1.00 31.83 1033 ASN C O 1
ATOM 1562 N N . ASP B 2 34 ? -3.021 47.118 -17.714 1.00 31.86 1034 ASP C N 1
ATOM 1563 C CA . ASP B 2 34 ? -1.660 47.465 -17.335 1.00 32.58 1034 ASP C CA 1
ATOM 1564 C C . ASP B 2 34 ? -0.673 46.479 -17.983 1.00 33.18 1034 ASP C C 1
ATOM 1565 O O . ASP B 2 34 ? -1.064 45.627 -18.804 1.00 31.51 1034 ASP C O 1
ATOM 1570 N N . ILE B 2 35 ? 0.599 46.620 -17.626 1.00 33.25 1035 ILE C N 1
ATOM 1571 C CA . ILE B 2 35 ? 1.656 45.917 -18.325 1.00 33.56 1035 ILE C CA 1
ATOM 1572 C C . ILE B 2 35 ? 1.636 44.463 -18.030 1.00 33.37 1035 ILE C C 1
ATOM 1573 O O . ILE B 2 35 ? 2.191 43.684 -18.793 1.00 33.59 1035 ILE C O 1
ATOM 1578 N N . TYR B 2 36 ? 0.997 44.101 -16.922 1.00 32.50 1036 TYR C N 1
ATOM 1579 C CA . TYR B 2 36 ? 0.894 42.718 -16.518 1.00 32.34 1036 TYR C CA 1
ATOM 1580 C C . TYR B 2 36 ? -0.366 42.075 -17.021 1.00 32.66 1036 TYR C C 1
ATOM 1581 O O . TYR B 2 36 ? -0.558 40.879 -16.788 1.00 33.46 1036 TYR C O 1
ATOM 1590 N N . GLY B 2 37 ? -1.215 42.848 -17.696 1.00 31.90 1037 GLY C N 1
ATOM 1591 C CA . GLY B 2 37 ? -2.511 42.351 -18.130 1.00 32.47 1037 GLY C CA 1
ATOM 1592 C C . GLY B 2 37 ? -3.708 42.628 -17.208 1.00 32.55 1037 GLY C C 1
ATOM 1593 O O . GLY B 2 37 ? -4.815 42.255 -17.547 1.00 32.47 1037 GLY C O 1
ATOM 1594 N N . ASN B 2 38 ? -3.493 43.259 -16.048 1.00 32.39 1038 ASN C N 1
ATOM 1595 C CA . ASN B 2 38 ? -4.601 43.608 -15.149 1.00 32.19 1038 ASN C CA 1
ATOM 1596 C C . ASN B 2 38 ? -5.462 44.682 -15.771 1.00 31.98 1038 ASN C C 1
ATOM 1597 O O . ASN B 2 38 ? -4.969 45.694 -16.259 1.00 32.14 1038 ASN C O 1
ATOM 1602 N N . PRO B 2 39 ? -6.765 44.493 -15.739 1.00 32.00 1039 PRO C N 1
ATOM 1603 C CA . PRO B 2 39 ? -7.667 45.515 -16.264 1.00 32.59 1039 PRO C CA 1
ATOM 1604 C C . PRO B 2 39 ? -7.519 46.768 -15.410 1.00 32.72 1039 PRO C C 1
ATOM 1605 O O . PRO B 2 39 ? -7.364 46.654 -14.199 1.00 32.14 1039 PRO C O 1
ATOM 1609 N N . ILE B 2 40 ? -7.524 47.926 -16.038 1.00 32.70 1040 ILE C N 1
ATOM 1610 C CA . ILE B 2 40 ? -7.456 49.192 -15.340 1.00 32.76 1040 ILE C CA 1
ATOM 1611 C C . ILE B 2 40 ? -8.859 49.763 -15.439 1.00 33.48 1040 ILE C C 1
ATOM 1612 O O . ILE B 2 40 ? -9.482 49.766 -16.512 1.00 33.57 1040 ILE C O 1
ATOM 1617 N N . LYS B 2 41 ? -9.377 50.195 -14.311 1.00 33.02 1041 LYS C N 1
ATOM 1618 C CA . LYS B 2 41 ? -10.669 50.813 -14.264 1.00 33.34 1041 LYS C CA 1
ATOM 1619 C C . LYS B 2 41 ? -10.509 52.201 -13.641 1.00 33.13 1041 LYS C C 1
ATOM 1620 O O . LYS B 2 41 ? -9.553 52.468 -12.899 1.00 31.11 1041 LYS C O 1
ATOM 1626 N N . ARG B 2 42 ? -11.422 53.092 -13.993 1.00 32.96 1042 ARG C N 1
ATOM 1627 C CA . ARG B 2 42 ? -11.542 54.366 -13.310 1.00 33.74 1042 ARG C CA 1
ATOM 1628 C C . ARG B 2 42 ? -12.941 54.451 -12.737 1.00 32.88 1042 ARG C C 1
ATOM 1629 O O . ARG B 2 42 ? -13.891 53.934 -13.323 1.00 33.94 1042 ARG C O 1
ATOM 1637 N N . ILE B 2 43 ? -13.081 55.091 -11.591 1.00 32.17 1043 ILE C N 1
ATOM 1638 C CA . ILE B 2 43 ? -14.407 55.388 -11.082 1.00 31.90 1043 ILE C CA 1
ATOM 1639 C C . ILE B 2 43 ? -14.868 56.731 -11.633 1.00 32.30 1043 ILE C C 1
ATOM 1640 O O . ILE B 2 43 ? -14.154 57.729 -11.533 1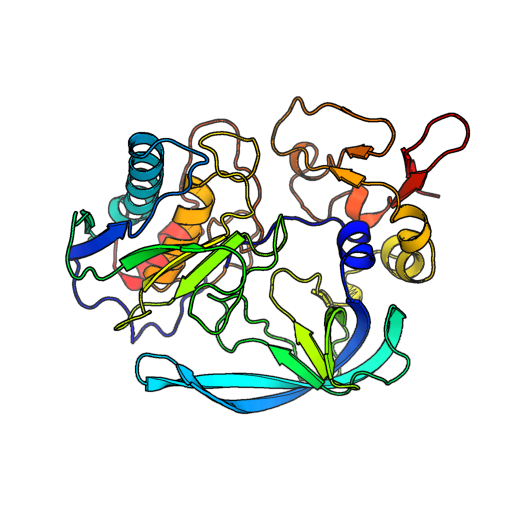.00 32.20 1043 ILE C O 1
ATOM 1645 N N . GLN B 2 44 ? -16.082 56.745 -12.176 1.00 32.54 1044 GLN C N 1
ATOM 1646 C CA . GLN B 2 44 ? -16.697 57.924 -12.774 1.00 32.60 1044 GLN C CA 1
ATOM 1647 C C . GLN B 2 44 ? -17.840 58.417 -11.936 1.00 33.32 1044 GLN C C 1
ATOM 1648 O O . GLN B 2 44 ? -18.845 57.708 -11.769 1.00 33.56 1044 GLN C O 1
ATOM 1654 N N . TYR B 2 45 ? -17.685 59.624 -11.395 1.00 33.44 1045 TYR C N 1
ATOM 1655 C CA . TYR B 2 45 ? -18.734 60.253 -10.611 1.00 33.55 1045 TYR C CA 1
ATOM 1656 C C . TYR B 2 45 ? -19.472 61.237 -11.479 1.00 33.88 1045 TYR C C 1
ATOM 1657 O O . TYR B 2 45 ? -18.871 62.122 -12.095 1.00 33.91 1045 TYR C O 1
ATOM 1666 N N . GLU B 2 46 ? -20.780 61.092 -11.522 1.00 34.85 1046 GLU C N 1
ATOM 1667 C CA . GLU B 2 46 ? -21.639 62.036 -12.211 1.00 35.80 1046 GLU C CA 1
ATOM 1668 C C . GLU B 2 46 ? -21.907 63.087 -11.172 1.00 35.65 1046 GLU C C 1
ATOM 1669 O O . GLU B 2 46 ? -22.323 62.775 -10.068 1.00 35.73 1046 GLU C O 1
ATOM 1675 N N . ILE B 2 47 ? -21.638 64.338 -11.498 1.00 35.54 1047 ILE C N 1
ATOM 1676 C CA . ILE B 2 47 ? -21.854 65.372 -10.530 1.00 36.29 1047 ILE C CA 1
ATOM 1677 C C . ILE B 2 47 ? -22.728 66.502 -11.031 1.00 35.98 1047 ILE C C 1
ATOM 1678 O O . ILE B 2 47 ? -22.907 66.688 -12.218 1.00 36.19 1047 ILE C O 1
ATOM 1683 N N . LYS B 2 48 ? -23.216 67.285 -10.085 1.00 36.68 1048 LYS C N 1
ATOM 1684 C CA . LYS B 2 48 ? -23.927 68.512 -10.387 1.00 37.23 1048 LYS C CA 1
ATOM 1685 C C . LYS B 2 48 ? -23.102 69.659 -9.859 1.00 36.70 1048 LYS C C 1
ATOM 1686 O O . LYS B 2 48 ? -22.909 69.788 -8.654 1.00 36.98 1048 LYS C O 1
ATOM 1692 N N . GLN B 2 49 ? -22.623 70.504 -10.754 1.00 36.62 1049 GLN C N 1
ATOM 1693 C CA . GLN B 2 49 ? -21.839 71.649 -10.342 1.00 36.88 1049 GLN C CA 1
ATOM 1694 C C . GLN B 2 49 ? -22.765 72.747 -9.828 1.00 37.05 1049 GLN C C 1
ATOM 1695 O O . GLN B 2 49 ? -23.660 73.198 -10.527 1.00 37.08 1049 GLN C O 1
ATOM 1701 N N . ILE B 2 50 ? -22.545 73.126 -8.581 1.00 37.21 1050 ILE C N 1
ATOM 1702 C CA . ILE B 2 50 ? -23.281 74.182 -7.916 1.00 37.37 1050 ILE C CA 1
ATOM 1703 C C . ILE B 2 50 ? -22.661 75.549 -8.212 1.00 36.94 1050 ILE C C 1
ATOM 1704 O O . ILE B 2 50 ? -23.357 76.485 -8.569 1.00 36.12 1050 ILE C O 1
ATOM 1709 N N . LYS B 2 51 ? -21.349 75.675 -8.056 1.00 35.96 1051 LYS C N 1
ATOM 1710 C CA . LYS B 2 51 ? -20.669 76.903 -8.455 1.00 35.65 1051 LYS C CA 1
ATOM 1711 C C . LYS B 2 51 ? -19.190 76.588 -8.747 1.00 33.83 1051 LYS C C 1
ATOM 1712 O O . LYS B 2 51 ? -18.603 75.726 -8.104 1.00 32.60 1051 LYS C O 1
ATOM 1718 N N . MET B 2 52 ? -18.616 77.290 -9.720 1.00 31.91 1052 MET C N 1
ATOM 1719 C CA . MET B 2 52 ? -17.204 77.176 -10.049 1.00 31.45 1052 MET C CA 1
ATOM 1720 C C . MET B 2 52 ? -16.487 78.460 -9.599 1.00 30.79 1052 MET C C 1
ATOM 1721 O O . MET B 2 52 ? -16.892 79.564 -9.952 1.00 31.57 1052 MET C O 1
ATOM 1726 N N . PHE B 2 53 ? -15.468 78.307 -8.775 1.00 29.74 1053 PHE C N 1
ATOM 1727 C CA . PHE B 2 53 ? -14.663 79.433 -8.289 1.00 29.40 1053 PHE C CA 1
ATOM 1728 C C . PHE B 2 53 ? -13.455 79.679 -9.165 1.00 28.44 1053 PHE C C 1
ATOM 1729 O O . PHE B 2 53 ? -12.879 80.776 -9.167 1.00 28.84 1053 PHE C O 1
ATOM 1737 N N . LYS B 2 54 ? -13.054 78.647 -9.899 1.00 27.46 1054 LYS C N 1
ATOM 1738 C CA . LYS B 2 54 ? -11.934 78.739 -10.784 1.00 27.22 1054 LYS C CA 1
ATOM 1739 C C . LYS B 2 54 ? -11.988 77.584 -11.767 1.00 27.51 1054 LYS C C 1
ATOM 1740 O O . LYS B 2 54 ? -12.203 76.439 -11.375 1.00 27.04 1054 LYS C O 1
ATOM 1746 N N . GLY B 2 55 ? -11.744 77.884 -13.037 1.00 27.56 1055 GLY C N 1
ATOM 1747 C CA . GLY B 2 55 ? -11.663 76.848 -14.043 1.00 28.83 1055 GLY C CA 1
ATOM 1748 C C . GLY B 2 55 ? -12.265 77.227 -15.377 1.00 29.37 1055 GLY C C 1
ATOM 1749 O O . GLY B 2 55 ? -12.670 78.373 -15.617 1.00 28.78 1055 GLY C O 1
ATOM 1750 N N . PRO B 2 56 ? -12.242 76.268 -16.290 1.00 30.83 1056 PRO C N 1
ATOM 1751 C CA . PRO B 2 56 ? -12.870 76.450 -17.602 1.00 30.42 1056 PRO C CA 1
ATOM 1752 C C . PRO B 2 56 ? -14.372 76.683 -17.511 1.00 30.22 1056 PRO C C 1
ATOM 1753 O O . PRO B 2 56 ? -15.078 76.157 -16.645 1.00 28.61 1056 PRO C O 1
ATOM 1757 N N . ASP B 2 57 ? -14.865 77.478 -18.454 1.00 30.71 1057 ASP C N 1
ATOM 1758 C CA . ASP B 2 57 ? -16.273 77.844 -18.479 1.00 31.08 1057 ASP C CA 1
ATOM 1759 C C . ASP B 2 57 ? -17.191 76.642 -18.607 1.00 32.08 1057 ASP C C 1
ATOM 1760 O O . ASP B 2 57 ? -18.312 76.704 -18.144 1.00 32.22 1057 ASP C O 1
ATOM 1765 N N . GLN B 2 58 ? -16.751 75.588 -19.293 1.00 33.04 1058 GLN C N 1
ATOM 1766 C CA . GLN B 2 58 ? -17.598 74.406 -19.476 1.00 33.98 1058 GLN C CA 1
ATOM 1767 C C . GLN B 2 58 ? -17.763 73.679 -18.152 1.00 33.80 1058 GLN C C 1
ATOM 1768 O O . GLN B 2 58 ? -16.800 73.172 -17.593 1.00 34.42 1058 GLN C O 1
ATOM 1774 N N . ASP B 2 59 ? -18.998 73.595 -17.670 1.00 33.72 1059 ASP C N 1
ATOM 1775 C CA . ASP B 2 59 ? -19.282 72.957 -16.394 1.00 33.41 1059 ASP C CA 1
ATOM 1776 C C . ASP B 2 59 ? -18.765 71.519 -16.298 1.00 33.26 1059 ASP C C 1
ATOM 1777 O O . ASP B 2 59 ? -18.715 70.778 -17.268 1.00 31.97 1059 ASP C O 1
ATOM 1782 N N . ILE B 2 60 ? -18.363 71.153 -15.093 1.00 32.79 1060 ILE C N 1
ATOM 1783 C CA . ILE B 2 60 ? -17.901 69.814 -14.829 1.00 32.66 1060 ILE C CA 1
ATOM 1784 C C . ILE B 2 60 ? -19.150 68.991 -14.601 1.00 32.27 1060 ILE C C 1
ATOM 1785 O O . ILE B 2 60 ? -19.964 69.364 -13.767 1.00 31.40 1060 ILE C O 1
ATOM 1790 N N . GLU B 2 61 ? -19.299 67.913 -15.362 1.00 32.38 1061 GLU C N 1
ATOM 1791 C CA . GLU B 2 61 ? -20.381 66.955 -15.167 1.00 34.13 1061 GLU C CA 1
ATOM 1792 C C . GLU B 2 61 ? -19.843 65.583 -14.699 1.00 32.75 1061 GLU C C 1
ATOM 1793 O O . GLU B 2 61 ? -20.605 64.770 -14.165 1.00 32.33 1061 GLU C O 1
ATOM 1799 N N . PHE B 2 62 ? -18.551 65.324 -14.910 1.00 31.60 1062 PHE C N 1
ATOM 1800 C CA . PHE B 2 62 ? -17.933 64.058 -14.467 1.00 31.65 1062 PHE C CA 1
ATOM 1801 C C . PHE B 2 62 ? -16.597 64.233 -13.793 1.00 30.67 1062 PHE C C 1
ATOM 1802 O O . PHE B 2 62 ? -15.760 65.029 -14.259 1.00 30.49 1062 PHE C O 1
ATOM 1810 N N . ILE B 2 63 ? -16.387 63.442 -12.747 1.00 29.34 1063 ILE C N 1
ATOM 1811 C CA . ILE B 2 63 ? -15.120 63.396 -12.021 1.00 29.51 1063 ILE C CA 1
ATOM 1812 C C . ILE B 2 63 ? -14.631 61.964 -12.011 1.00 29.17 1063 ILE C C 1
ATOM 1813 O O . ILE B 2 63 ? -15.383 61.047 -11.632 1.00 30.17 1063 ILE C O 1
ATOM 1818 N N . TYR B 2 64 ? -13.398 61.764 -12.434 1.00 28.19 1064 TYR C N 1
ATOM 1819 C CA . TYR B 2 64 ? -12.776 60.444 -12.401 1.00 28.17 1064 TYR C CA 1
ATOM 1820 C C . TYR B 2 64 ? -11.755 60.368 -11.280 1.00 27.32 1064 TYR C C 1
ATOM 1821 O O . TYR B 2 64 ? -11.092 61.362 -10.963 1.00 26.84 1064 TYR C O 1
ATOM 1830 N N . THR B 2 65 ? -11.635 59.179 -10.696 1.00 26.63 1065 THR C N 1
ATOM 1831 C CA . THR B 2 65 ? -10.659 58.900 -9.647 1.00 26.91 1065 THR C CA 1
ATOM 1832 C C . THR B 2 65 ? -10.345 57.417 -9.690 1.00 27.27 1065 THR C C 1
ATOM 1833 O O . THR B 2 65 ? -11.084 56.614 -10.310 1.00 27.46 1065 THR C O 1
ATOM 1837 N N . ALA B 2 66 ? -9.219 57.041 -9.094 1.00 27.60 1066 ALA C N 1
ATOM 1838 C CA . ALA B 2 66 ? -8.810 55.651 -9.064 1.00 26.92 1066 ALA C CA 1
ATOM 1839 C C . ALA B 2 66 ? -9.703 54.843 -8.115 1.00 27.01 1066 ALA C C 1
ATOM 1840 O O . ALA B 2 66 ? -10.147 55.324 -7.092 1.00 26.65 1066 ALA C O 1
ATOM 1842 N N . PRO B 2 67 ? -9.936 53.588 -8.453 1.00 28.17 1067 PRO C N 1
ATOM 1843 C CA . PRO B 2 67 ? -10.690 52.682 -7.580 1.00 27.85 1067 PRO C CA 1
ATOM 1844 C C . PRO B 2 67 ? -9.999 52.469 -6.218 1.00 27.39 1067 PRO C C 1
ATOM 1845 O O . PRO B 2 67 ? -10.695 52.349 -5.210 1.00 27.76 1067 PRO C O 1
ATOM 1849 N N . ALA B 2 68 ? -8.662 52.440 -6.183 1.00 26.96 1068 ALA C N 1
ATOM 1850 C CA . ALA B 2 68 ? -7.939 52.163 -4.952 1.00 26.41 1068 ALA C CA 1
ATOM 1851 C C . ALA B 2 68 ? -7.416 53.393 -4.252 1.00 25.97 1068 ALA C 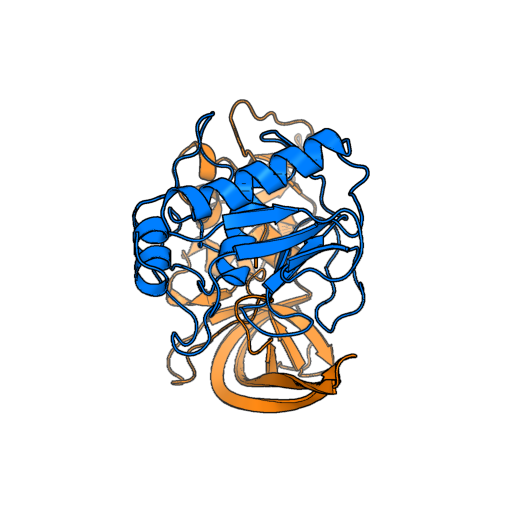C 1
ATOM 1852 O O . ALA B 2 68 ? -6.669 54.197 -4.846 1.00 24.91 1068 ALA C O 1
ATOM 1854 N N . ALA B 2 69 ? -7.821 53.481 -2.993 1.00 24.39 1069 ALA C N 1
ATOM 1855 C CA . ALA B 2 69 ? -7.320 54.409 -1.977 1.00 25.02 1069 ALA C CA 1
ATOM 1856 C C . ALA B 2 69 ? -5.802 54.426 -1.967 1.00 25.07 1069 ALA C C 1
ATOM 1857 O O . ALA B 2 69 ? -5.179 55.443 -1.715 1.00 25.06 1069 ALA C O 1
ATOM 1859 N N . ALA B 2 70 ? -5.227 53.254 -2.158 1.00 24.18 1070 ALA C N 1
ATOM 1860 C CA . ALA B 2 70 ? -3.792 53.097 -1.983 1.00 25.34 1070 ALA C CA 1
ATOM 1861 C C . ALA B 2 70 ? -2.997 53.808 -3.097 1.00 24.74 1070 ALA C C 1
ATOM 1862 O O . ALA B 2 70 ? -1.888 54.244 -2.843 1.00 24.16 1070 ALA C O 1
ATOM 1864 N N . VAL B 2 71 ? -3.573 53.946 -4.295 1.00 25.01 1071 VAL C N 1
ATOM 1865 C CA . VAL B 2 71 ? -2.967 54.839 -5.315 1.00 25.13 1071 VAL C CA 1
ATOM 1866 C C . VAL B 2 71 ? -3.681 56.171 -5.402 1.00 24.84 1071 VAL C C 1
ATOM 1867 O O . VAL B 2 71 ? -3.692 56.807 -6.441 1.00 24.66 1071 VAL C O 1
ATOM 1871 N N . CYS B 2 72 ? -4.188 56.615 -4.253 1.00 25.25 1072 CYS C N 1
ATOM 1872 C CA . CYS B 2 72 ? -4.862 57.901 -4.101 1.00 25.66 1072 CYS C CA 1
ATOM 1873 C C . CYS B 2 72 ? -6.255 58.036 -4.715 1.00 25.40 1072 CYS C C 1
ATOM 1874 O O . CYS B 2 72 ? -6.592 59.073 -5.292 1.00 24.88 1072 CYS C O 1
ATOM 1877 N N . GLY B 2 73 ? -7.069 56.994 -4.567 1.00 25.77 1073 GLY C N 1
ATOM 1878 C CA . GLY B 2 73 ? -8.429 57.039 -5.077 1.00 25.77 1073 GLY C CA 1
ATOM 1879 C C . GLY B 2 73 ? -9.313 57.740 -4.061 1.00 26.73 1073 GLY C C 1
ATOM 1880 O O . GLY B 2 73 ? -9.066 57.640 -2.857 1.00 28.61 1073 GLY C O 1
ATOM 1881 N N . VAL B 2 74 ? -10.342 58.448 -4.521 1.00 27.97 1074 VAL C N 1
ATOM 1882 C CA . VAL B 2 74 ? -11.206 59.149 -3.606 1.00 29.20 1074 VAL C CA 1
ATOM 1883 C C . VAL B 2 74 ? -12.600 58.561 -3.611 1.00 30.46 1074 VAL C C 1
ATOM 1884 O O . VAL B 2 74 ? -13.111 58.146 -4.643 1.00 31.17 1074 VAL C O 1
ATOM 1888 N N . SER B 2 75 ? -13.226 58.551 -2.449 1.00 31.83 1075 SER C N 1
ATOM 1889 C CA . SER B 2 75 ? -14.603 58.116 -2.345 1.00 33.35 1075 SER C CA 1
ATOM 1890 C C . SER B 2 75 ? -15.470 59.331 -2.052 1.00 33.51 1075 SER C C 1
ATOM 1891 O O . SER B 2 75 ? -15.168 60.085 -1.151 1.00 33.69 1075 SER C O 1
ATOM 1894 N N . LEU B 2 76 ? -16.515 59.563 -2.848 1.00 34.03 1076 LEU C N 1
ATOM 1895 C CA . LEU B 2 76 ? -17.458 60.630 -2.550 1.00 34.05 1076 LEU C CA 1
ATOM 1896 C C . LEU B 2 76 ? -18.836 60.051 -2.222 1.00 35.78 1076 LEU C C 1
ATOM 1897 O O . LEU B 2 76 ? -19.238 59.031 -2.764 1.00 34.82 1076 LEU C O 1
ATOM 1902 N N . ASP B 2 77 ? -19.596 60.783 -1.418 1.00 38.03 1077 ASP C N 1
ATOM 1903 C CA . ASP B 2 77 ? -20.953 60.376 -1.073 1.00 40.76 1077 ASP C CA 1
ATOM 1904 C C . ASP B 2 77 ? -21.831 60.636 -2.303 1.00 41.73 1077 ASP C C 1
ATOM 1905 O O . ASP B 2 77 ? -21.885 61.760 -2.813 1.00 41.59 1077 ASP C O 1
ATOM 1910 N N . ILE B 2 78 ? -22.465 59.582 -2.811 1.00 43.65 1078 ILE C N 1
ATOM 1911 C CA . ILE B 2 78 ? -23.317 59.686 -3.992 1.00 45.41 1078 ILE C CA 1
ATOM 1912 C C . ILE B 2 78 ? -24.811 59.713 -3.664 1.00 47.22 1078 ILE C C 1
ATOM 1913 O O . ILE B 2 78 ? -25.644 59.350 -4.501 1.00 47.44 1078 ILE C O 1
ATOM 1918 N 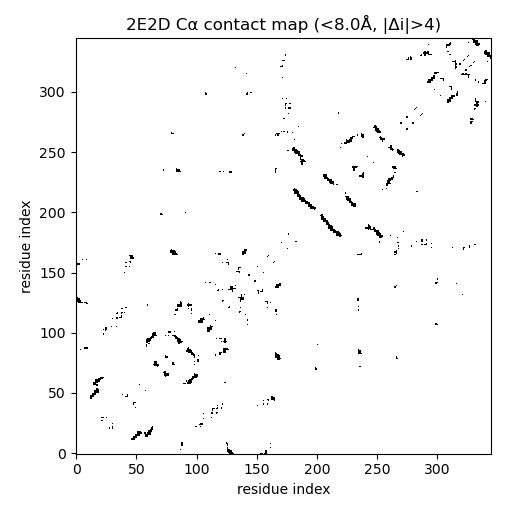N . GLY B 2 79 ? -25.145 60.142 -2.449 1.00 49.19 1079 GLY C N 1
ATOM 1919 C CA . GLY B 2 79 ? -26.533 60.224 -2.030 1.00 51.18 1079 GLY C CA 1
ATOM 1920 C C . GLY B 2 79 ? -27.255 61.385 -2.684 1.00 52.56 1079 GLY C C 1
ATOM 1921 O O . GLY B 2 79 ? -28.439 61.281 -3.026 1.00 53.52 1079 GLY C O 1
ATOM 1922 N N . GLY B 2 80 ? -26.537 62.471 -2.938 1.00 53.77 1080 GLY C N 1
ATOM 1923 C CA . GLY B 2 80 ? -27.150 63.619 -3.590 1.00 54.47 1080 GLY C CA 1
ATOM 1924 C C . GLY B 2 80 ? -27.628 64.716 -2.661 1.00 54.77 1080 GLY C C 1
ATOM 1925 O O . GLY B 2 80 ? -28.407 65.578 -3.064 1.00 56.19 1080 GLY C O 1
ATOM 1926 N N . LYS B 2 81 ? -27.187 64.668 -1.407 1.00 54.21 1081 LYS C N 1
ATOM 1927 C CA . LYS B 2 81 ? -27.550 65.676 -0.418 1.00 53.81 1081 LYS C CA 1
ATOM 1928 C C . LYS B 2 81 ? -26.276 66.208 0.224 1.00 52.11 1081 LYS C C 1
ATOM 1929 O O . LYS B 2 81 ? -26.294 67.172 0.992 1.00 52.27 1081 LYS C O 1
ATOM 1935 N N . LYS B 2 82 ? -25.167 65.545 -0.085 1.00 49.71 1082 LYS C N 1
ATOM 1936 C CA . LYS B 2 82 ? -23.851 65.911 0.434 1.00 47.86 1082 LYS C CA 1
ATOM 1937 C C . LYS B 2 82 ? -23.026 66.741 -0.549 1.00 45.52 1082 LYS C C 1
ATOM 1938 O O . LYS B 2 82 ? -22.587 66.247 -1.591 1.00 45.40 1082 LYS C O 1
ATOM 1944 N N . GLU B 2 83 ? -22.817 68.006 -0.199 1.00 42.36 1083 GLU C N 1
ATOM 1945 C CA . GLU B 2 83 ? -22.043 68.927 -1.031 1.00 40.86 1083 GLU C CA 1
ATOM 1946 C C . GLU B 2 83 ? -20.562 68.931 -0.649 1.00 38.24 1083 GLU C C 1
ATOM 1947 O O . GLU B 2 83 ? -20.211 68.796 0.525 1.00 37.18 1083 GLU C O 1
ATOM 1953 N N . TYR B 2 84 ? -19.696 69.101 -1.648 1.00 35.83 1084 TYR C N 1
ATOM 1954 C CA . TYR B 2 84 ? -18.252 69.108 -1.424 1.00 33.79 1084 TYR C CA 1
ATOM 1955 C C . TYR B 2 84 ? -17.539 70.277 -2.097 1.00 32.38 1084 TYR C C 1
ATOM 1956 O O . TYR B 2 84 ? -17.979 70.779 -3.134 1.00 31.48 1084 TYR C O 1
ATOM 1965 N N . LEU B 2 85 ? -16.426 70.699 -1.500 1.00 31.16 1085 LEU C N 1
ATOM 1966 C CA . LEU B 2 85 ? -15.586 71.753 -2.069 1.00 30.50 1085 LEU C CA 1
ATOM 1967 C C . LEU B 2 85 ? -14.487 70.981 -2.792 1.00 29.42 1085 LEU C C 1
ATOM 1968 O O . LEU B 2 85 ? -13.530 70.519 -2.167 1.00 29.40 1085 LEU C O 1
ATOM 1973 N N . ILE B 2 86 ? -14.620 70.840 -4.106 1.00 28.57 1086 ILE C N 1
ATOM 1974 C CA . ILE B 2 86 ? -13.659 70.050 -4.859 1.00 28.11 1086 ILE C CA 1
ATOM 1975 C C . ILE B 2 86 ? -12.615 70.779 -5.694 1.00 27.69 1086 ILE C C 1
ATOM 1976 O O . ILE B 2 86 ? -12.946 71.493 -6.645 1.00 26.63 1086 ILE C O 1
ATOM 1981 N N . ALA B 2 87 ? -11.343 70.591 -5.347 1.00 27.49 1087 ALA C N 1
ATOM 1982 C CA . ALA B 2 87 ? -10.299 71.213 -6.133 1.00 28.16 1087 ALA C CA 1
ATOM 1983 C C . ALA B 2 87 ? -9.622 70.050 -6.830 1.00 28.62 1087 ALA C C 1
ATOM 1984 O O . ALA B 2 87 ? -9.563 68.947 -6.270 1.00 29.75 1087 ALA C O 1
ATOM 1986 N N . GLY B 2 88 ? -9.186 70.242 -8.065 1.00 27.13 1088 GLY C N 1
ATOM 1987 C CA . GLY B 2 88 ? -8.618 69.145 -8.822 1.00 27.10 1088 GLY C CA 1
ATOM 1988 C C . GLY B 2 88 ? -8.170 69.526 -10.231 1.00 26.72 1088 GLY C C 1
ATOM 1989 O O . GLY B 2 88 ? -8.129 70.699 -10.596 1.00 26.45 1088 GLY C O 1
ATOM 1990 N N . LYS B 2 89 ? -7.907 68.502 -11.028 1.00 26.67 1089 LYS C N 1
ATOM 1991 C CA . LYS B 2 89 ? -7.259 68.602 -12.314 1.00 27.73 1089 LYS C CA 1
ATOM 1992 C C . LYS B 2 89 ? -8.273 68.595 -13.439 1.00 27.38 1089 LYS C C 1
ATOM 1993 O O . LYS B 2 89 ? -9.264 67.868 -13.406 1.00 27.31 1089 LYS C O 1
ATOM 1999 N N . ALA B 2 90 ? -8.022 69.437 -14.428 1.00 27.61 1090 ALA C N 1
ATOM 2000 C CA . ALA B 2 90 ? -8.897 69.531 -15.578 1.00 28.96 1090 ALA C CA 1
ATOM 2001 C C . ALA B 2 90 ? -8.476 68.577 -16.696 1.00 30.74 1090 ALA C C 1
ATOM 2002 O O . ALA B 2 90 ? -7.301 68.506 -17.073 1.00 31.01 1090 ALA C O 1
ATOM 2004 N N . GLU B 2 91 ? -9.458 67.830 -17.186 1.00 32.26 1091 GLU C N 1
ATOM 2005 C CA . GLU B 2 91 ? -9.298 66.875 -18.270 1.00 35.10 1091 GLU C CA 1
ATOM 2006 C C . GLU B 2 91 ? -10.065 67.478 -19.451 1.00 36.66 1091 GLU C C 1
ATOM 2007 O O . GLU B 2 91 ? -10.219 68.700 -19.528 1.00 37.91 1091 GLU C O 1
ATOM 2013 N N . GLY B 2 92 ? -10.554 66.632 -20.359 1.00 37.96 1092 GLY C N 1
ATOM 2014 C CA . GLY B 2 92 ? -11.308 67.112 -21.508 1.00 39.74 1092 GLY C CA 1
ATOM 2015 C C . GLY B 2 92 ? -12.551 67.867 -21.071 1.00 39.43 1092 GLY C C 1
ATOM 2016 O O . GLY B 2 92 ? -13.143 67.528 -20.052 1.00 37.71 1092 GLY C O 1
ATOM 2017 N N . ASN B 2 93 ? -12.915 68.910 -21.818 1.00 40.63 1093 ASN C N 1
ATOM 2018 C CA . ASN B 2 93 ? -14.087 69.740 -21.510 1.00 41.08 1093 ASN C CA 1
ATOM 2019 C C . ASN B 2 93 ? -15.251 69.007 -20.844 1.00 40.32 1093 ASN C C 1
ATOM 2020 O O . ASN B 2 93 ? -15.909 68.154 -21.452 1.00 41.52 1093 ASN C O 1
ATOM 2025 N N . GLY B 2 94 ? -15.483 69.350 -19.580 1.00 36.72 1094 GLY C N 1
ATOM 2026 C CA . GLY B 2 94 ? -16.556 68.738 -18.820 1.00 35.47 1094 GLY C CA 1
ATOM 2027 C C . GLY B 2 94 ? -16.119 67.608 -17.908 1.00 34.08 1094 GLY C C 1
ATOM 2028 O O . GLY B 2 94 ? -16.930 67.087 -17.135 1.00 33.15 1094 GLY C O 1
ATOM 2029 N N . ASN B 2 95 ? -14.841 67.247 -17.971 1.00 32.89 1095 ASN C N 1
ATOM 2030 C CA . ASN B 2 95 ? -14.300 66.171 -17.147 1.00 32.13 1095 ASN C CA 1
ATOM 2031 C C . ASN B 2 95 ? -13.272 66.685 -16.141 1.00 31.40 1095 ASN C C 1
ATOM 2032 O O . ASN B 2 95 ? -12.574 67.664 -16.394 1.00 29.23 1095 ASN C O 1
ATOM 2037 N N . MET B 2 96 ? -13.215 66.034 -14.983 1.00 30.61 1096 MET C N 1
ATOM 2038 C CA . MET B 2 96 ? -12.299 66.415 -13.914 1.00 30.43 1096 MET C CA 1
ATOM 2039 C C . MET B 2 96 ? -11.750 65.167 -13.222 1.00 29.91 1096 MET C C 1
ATOM 2040 O O . MET B 2 96 ? -12.458 64.166 -13.059 1.00 28.97 1096 MET C O 1
ATOM 2045 N N . HIS B 2 97 ? -10.486 65.229 -12.816 1.00 28.84 1097 HIS C N 1
ATOM 2046 C CA . HIS B 2 97 ? -9.838 64.104 -12.141 1.00 28.15 1097 HIS C CA 1
ATOM 2047 C C . HIS B 2 97 ? -9.392 64.473 -10.735 1.00 27.51 1097 HIS C C 1
ATOM 2048 O O . HIS B 2 97 ? -8.692 65.469 -10.542 1.00 26.60 1097 HIS C O 1
ATOM 2055 N N . ILE B 2 98 ? -9.752 63.649 -9.759 1.00 27.48 1098 ILE C N 1
ATOM 2056 C CA . ILE B 2 98 ? -9.345 63.914 -8.384 1.00 27.11 1098 ILE C CA 1
ATOM 2057 C C . ILE B 2 98 ? -8.579 62.768 -7.726 1.00 27.52 1098 ILE C C 1
ATOM 2058 O O . ILE B 2 98 ? -8.739 61.589 -8.071 1.00 25.31 1098 ILE C O 1
ATOM 2063 N N . THR B 2 99 ? -7.705 63.156 -6.807 1.00 99.99 1099 THR C N 1
ATOM 2064 C CA . THR B 2 99 ? -6.906 62.256 -6.020 1.00 99.99 1099 THR C CA 1
ATOM 2065 C C . THR B 2 99 ? -7.074 62.683 -4.567 1.00 99.99 1099 THR C C 1
ATOM 2066 O O . THR B 2 99 ? -7.495 63.800 -4.299 1.00 99.99 1099 THR C O 1
ATOM 2070 N N . LEU B 2 100 ? -6.709 61.804 -3.645 1.00 28.92 1100 LEU C N 1
ATOM 2071 C CA . LEU B 2 100 ? -6.779 62.093 -2.216 1.00 30.00 1100 LEU C CA 1
ATOM 2072 C C . LEU B 2 100 ? -5.903 63.232 -1.821 1.00 29.80 1100 LEU C C 1
ATOM 2073 O O . LEU B 2 100 ? -6.079 63.823 -0.769 1.00 29.75 1100 LEU C O 1
ATOM 2078 N N . CYS B 2 101 ? -4.920 63.522 -2.643 1.00 30.18 1101 CYS C N 1
ATOM 2079 C CA . CYS B 2 101 ? -4.030 64.595 -2.334 1.00 31.00 1101 CYS C CA 1
ATOM 2080 C C . CYS B 2 101 ? -4.654 65.966 -2.662 1.00 32.66 1101 CYS C C 1
ATOM 2081 O O . CYS B 2 101 ? -4.186 67.005 -2.157 1.00 32.03 1101 CYS C O 1
ATOM 2084 N N . ASP B 2 102 ? -5.726 65.955 -3.453 1.00 32.93 1102 ASP C N 1
ATOM 2085 C CA . ASP B 2 102 ? -6.475 67.174 -3.743 1.00 34.27 1102 ASP C CA 1
ATOM 2086 C C . ASP B 2 102 ? -7.230 67.651 -2.523 1.00 34.70 1102 ASP C C 1
ATOM 2087 O O . ASP B 2 102 ? -7.524 66.909 -1.572 1.00 35.61 1102 ASP C O 1
ATOM 2092 N N . PHE B 2 103 ? -7.580 68.905 -2.535 1.00 34.60 1103 PHE C N 1
ATOM 2093 C CA . PHE B 2 103 ? -8.307 69.423 -1.425 1.00 34.93 1103 PHE C CA 1
ATOM 2094 C C . PHE B 2 103 ? -9.792 69.164 -1.651 1.00 34.93 1103 PHE C C 1
ATOM 2095 O O . PHE B 2 103 ? -10.393 69.779 -2.522 1.00 34.79 1103 PHE C O 1
ATOM 2103 N N . ILE B 2 104 ? -10.352 68.244 -0.873 1.00 34.04 1104 ILE C N 1
ATOM 2104 C CA . ILE B 2 104 ? -11.741 67.855 -1.002 1.00 35.34 1104 ILE C CA 1
ATOM 2105 C C . ILE B 2 104 ? -12.342 67.678 0.382 1.00 35.63 1104 ILE C C 1
ATOM 2106 O O . ILE B 2 104 ? -11.974 66.802 1.118 1.00 35.49 1104 ILE C O 1
ATOM 2111 N N . VAL B 2 105 ? -13.247 68.566 0.722 1.00 35.97 1105 VAL C N 1
ATOM 2112 C CA . VAL B 2 105 ? -13.890 68.506 2.028 1.00 36.64 1105 VAL C CA 1
ATOM 2113 C C . VAL B 2 105 ? -15.378 68.796 1.864 1.00 36.30 1105 VAL C C 1
ATOM 2114 O O . VAL B 2 105 ? -15.810 69.520 0.914 1.00 34.98 1105 VAL C O 1
ATOM 2118 N N . PRO B 2 106 ? -16.171 68.253 2.783 1.00 36.61 1106 PRO C N 1
ATOM 2119 C CA . PRO B 2 106 ? -17.611 68.509 2.765 1.00 37.10 1106 PRO C CA 1
ATOM 2120 C C . PRO B 2 106 ? -17.805 69.996 2.885 1.00 36.66 1106 PRO C C 1
ATOM 2121 O O . PRO B 2 106 ? -17.203 70.618 3.732 1.00 37.19 1106 PRO C O 1
ATOM 2125 N N . TRP B 2 107 ? -18.609 70.566 2.021 1.00 37.63 1107 TRP C N 1
ATOM 2126 C CA . TRP B 2 107 ? -18.835 71.992 2.014 1.00 38.90 1107 TRP C CA 1
ATOM 2127 C C . TRP B 2 107 ? -19.155 72.540 3.421 1.00 40.38 1107 TRP C C 1
ATOM 2128 O O . TRP B 2 107 ? -18.713 73.636 3.811 1.00 40.22 1107 TRP C O 1
ATOM 2139 N N . ASP B 2 108 ? -19.924 71.768 4.175 1.00 41.23 1108 ASP C N 1
ATOM 2140 C CA . ASP B 2 108 ? -20.399 72.210 5.466 1.00 42.68 1108 ASP C CA 1
ATOM 2141 C C . ASP B 2 108 ? -19.323 72.265 6.525 1.00 42.87 1108 ASP C C 1
ATOM 2142 O O . ASP B 2 108 ? -19.537 72.855 7.573 1.00 43.75 1108 ASP C O 1
ATOM 2147 N N . THR B 2 109 ? -18.163 71.674 6.269 1.00 42.78 1109 THR C N 1
ATOM 2148 C CA . THR B 2 109 ? -17.095 71.737 7.251 1.00 42.38 1109 THR C CA 1
ATOM 2149 C C . THR B 2 109 ? -16.263 72.991 7.106 1.00 41.69 1109 THR C C 1
ATOM 2150 O O . THR B 2 109 ? -15.409 73.244 7.943 1.00 40.87 1109 THR C O 1
ATOM 2154 N N . LEU B 2 110 ? -16.532 73.796 6.079 1.00 41.20 1110 LEU C N 1
ATOM 2155 C CA . LEU B 2 110 ? -15.727 74.995 5.842 1.00 40.43 1110 LEU C CA 1
ATOM 2156 C C . LEU B 2 110 ? -16.088 76.167 6.763 1.00 40.20 1110 LEU C C 1
ATOM 2157 O O . LEU B 2 110 ? -17.260 76.451 7.004 1.00 39.64 1110 LEU C O 1
ATOM 2162 N N . SER B 2 111 ? -15.070 76.870 7.251 1.00 39.43 1111 SER C N 1
ATOM 2163 C CA . SER B 2 111 ? -15.314 78.074 8.017 1.00 39.06 1111 SER C CA 1
ATOM 2164 C C . SER B 2 111 ? -15.917 79.090 7.068 1.00 39.05 1111 SER C C 1
ATOM 2165 O O . SER B 2 111 ? -15.806 78.960 5.831 1.00 38.83 1111 SER C O 1
ATOM 2168 N N . ALA B 2 112 ? -16.553 80.118 7.626 1.00 38.71 1112 ALA C N 1
ATOM 2169 C CA . ALA B 2 112 ? -17.132 81.167 6.809 1.00 38.13 1112 ALA C CA 1
ATOM 2170 C C . ALA B 2 112 ? -16.041 81.916 6.057 1.00 37.84 1112 ALA C C 1
ATOM 2171 O O . ALA B 2 112 ? -16.250 82.380 4.930 1.00 37.81 1112 ALA C O 1
ATOM 2173 N N . THR B 2 113 ? -14.879 82.052 6.682 1.00 37.11 1113 THR C N 1
ATOM 2174 C CA . THR B 2 113 ? -13.772 82.755 6.058 1.00 36.58 1113 THR C CA 1
ATOM 2175 C C . THR B 2 113 ? -13.272 81.956 4.843 1.00 35.87 1113 THR C C 1
ATOM 2176 O O . THR B 2 113 ? -12.929 82.542 3.813 1.00 35.49 1113 THR C O 1
ATOM 2180 N N . GLN B 2 114 ? -13.229 80.631 4.975 1.00 35.23 1114 GLN C N 1
ATOM 2181 C CA . GLN B 2 114 ? -12.759 79.756 3.895 1.00 35.06 1114 GLN C CA 1
ATOM 2182 C C . GLN B 2 114 ? -13.709 79.818 2.709 1.00 35.88 1114 GLN C C 1
ATOM 2183 O O . GLN B 2 114 ? -13.268 79.946 1.554 1.00 35.01 1114 GLN C O 1
ATOM 2189 N N . LYS B 2 115 ? -15.014 79.723 2.973 1.00 36.75 1115 LYS C N 1
ATOM 2190 C CA . LYS B 2 115 ? -15.998 79.808 1.887 1.00 37.94 1115 LYS C CA 1
ATOM 2191 C C . LYS B 2 115 ? -15.844 81.127 1.138 1.00 37.51 1115 LYS C C 1
ATOM 2192 O O . LYS B 2 115 ? -15.784 81.160 -0.080 1.00 37.32 1115 LYS C O 1
ATOM 2198 N N . LYS B 2 116 ? -15.739 82.227 1.866 1.00 37.25 1116 LYS C N 1
ATOM 2199 C CA . LYS B 2 116 ? -15.657 83.534 1.237 1.00 36.65 1116 LYS C CA 1
ATOM 2200 C C . LYS B 2 116 ? -14.358 83.731 0.518 1.00 35.11 1116 LYS C C 1
ATOM 2201 O O . LYS B 2 116 ? -14.302 84.430 -0.496 1.00 35.00 1116 LYS C O 1
ATOM 2207 N N . SER B 2 117 ? -13.312 83.117 1.030 1.00 33.62 1117 SER C N 1
ATOM 2208 C CA . SER B 2 117 ? -12.009 83.302 0.442 1.00 33.29 1117 SER C CA 1
ATOM 2209 C C . SER B 2 117 ? -11.906 82.702 -0.969 1.00 32.58 1117 SER C C 1
ATOM 2210 O O . SER B 2 117 ? -11.084 83.132 -1.772 1.00 31.59 1117 SER C O 1
ATOM 2213 N N . LEU B 2 118 ? -12.776 81.739 -1.275 1.00 31.90 1118 LEU C N 1
ATOM 2214 C CA . LEU B 2 118 ? -12.787 81.106 -2.583 1.00 32.35 1118 LEU C CA 1
ATOM 2215 C C . LEU B 2 118 ? -13.159 82.101 -3.695 1.00 32.94 1118 LEU C C 1
ATOM 2216 O O . LEU B 2 118 ? -12.830 81.869 -4.864 1.00 33.10 1118 LEU C O 1
ATOM 2221 N N . ASN B 2 119 ? -13.931 83.134 -3.375 1.00 32.94 1119 ASN C N 1
ATOM 2222 C CA . ASN B 2 119 ? -14.348 84.087 -4.406 1.00 33.51 1119 ASN C CA 1
ATOM 2223 C C . ASN B 2 119 ? -13.238 84.997 -4.917 1.00 33.47 1119 ASN C C 1
ATOM 2224 O O . ASN B 2 119 ? -13.152 85.265 -6.122 1.00 34.49 1119 ASN C O 1
ATOM 2229 N N . HIS B 2 120 ? -12.356 85.437 -4.022 1.00 33.21 1120 HIS C N 1
ATOM 2230 C CA . HIS B 2 120 ? -11.277 86.334 -4.429 1.00 32.71 1120 HIS C CA 1
ATOM 2231 C C . HIS B 2 120 ? -10.039 86.432 -3.529 1.00 32.24 1120 HIS C C 1
ATOM 2232 O O . HIS B 2 120 ? -8.942 86.646 -4.042 1.00 31.63 1120 HIS C O 1
ATOM 2239 N N . ARG B 2 121 ? -10.180 86.232 -2.218 1.00 33.20 1121 ARG C N 1
ATOM 2240 C CA . ARG B 2 121 ? -9.043 86.414 -1.320 1.00 32.64 1121 ARG C CA 1
ATOM 2241 C C . ARG B 2 121 ? -7.927 85.441 -1.581 1.00 31.39 1121 ARG C C 1
ATOM 2242 O O . ARG B 2 121 ? -6.767 85.825 -1.541 1.00 31.02 1121 ARG C O 1
ATOM 2250 N N . TYR B 2 122 ? -8.241 84.176 -1.797 1.00 30.37 1122 TYR C N 1
ATOM 2251 C CA . TYR B 2 122 ? -7.140 83.232 -2.043 1.00 29.91 1122 TYR C CA 1
ATOM 2252 C C . TYR B 2 122 ? -6.385 83.585 -3.330 1.00 28.93 1122 TYR C C 1
ATOM 2253 O O . TYR B 2 122 ? -5.151 83.519 -3.359 1.00 28.10 1122 TYR C O 1
ATOM 2262 N N . GLN B 2 123 ? -7.110 83.990 -4.377 1.00 29.27 1123 GLN C N 1
ATOM 2263 C CA . GLN B 2 123 ? -6.462 84.378 -5.621 1.00 29.53 1123 GLN C CA 1
ATOM 2264 C C . GLN B 2 123 ? -5.523 85.554 -5.366 1.00 30.64 1123 GLN C C 1
ATOM 2265 O O . GLN B 2 123 ? -4.435 85.611 -5.915 1.00 29.94 1123 GLN C O 1
ATOM 2271 N N . MET B 2 124 ? -5.941 86.479 -4.504 1.00 32.11 1124 MET C N 1
ATOM 2272 C CA . MET B 2 124 ? -5.096 87.607 -4.126 1.00 33.23 1124 MET C CA 1
ATOM 2273 C C . MET B 2 124 ? -3.763 87.146 -3.562 1.00 33.16 1124 MET C C 1
ATOM 2274 O O . MET B 2 124 ? -2.756 87.839 -3.697 1.00 34.23 1124 MET C O 1
ATOM 2279 N N . GLY B 2 125 ? -3.755 85.993 -2.907 1.00 31.94 1125 GLY C N 1
ATOM 2280 C CA . GLY B 2 125 ? -2.553 85.493 -2.258 1.00 31.49 1125 GLY C CA 1
ATOM 2281 C C . GLY B 2 125 ? -1.668 84.556 -3.050 1.00 30.89 1125 GLY C C 1
ATOM 2282 O O . GLY B 2 125 ? -0.554 84.285 -2.613 1.00 29.77 1125 GLY C O 1
ATOM 2283 N N . CYS B 2 126 ? -2.121 84.134 -4.232 1.00 30.21 1126 CYS C N 1
ATOM 2284 C CA . CYS B 2 126 ? -1.400 83.148 -5.032 1.00 30.96 1126 CYS C CA 1
ATOM 2285 C C . CYS B 2 126 ? 0.052 83.500 -5.278 1.00 32.60 1126 CYS C C 1
ATOM 2286 O O . CYS B 2 126 ? 0.897 82.613 -5.365 1.00 32.95 1126 CYS C O 1
ATOM 2289 N N . GLU B 2 127 ? 0.365 84.788 -5.379 1.00 33.91 1127 GLU C N 1
ATOM 2290 C CA . GLU B 2 127 ? 1.759 85.175 -5.573 1.00 35.40 1127 GLU C CA 1
ATOM 2291 C C . GLU B 2 127 ? 2.620 84.983 -4.318 1.00 35.28 1127 GLU C C 1
ATOM 2292 O O . GLU B 2 127 ? 3.856 85.056 -4.385 1.00 35.49 1127 GLU C O 1
ATOM 2298 N N . CYS B 2 128 ? 1.993 84.701 -3.185 1.00 34.37 1128 CYS C N 1
ATOM 2299 C CA . CYS B 2 128 ? 2.739 84.408 -1.970 1.00 34.74 1128 CYS C CA 1
ATOM 2300 C C . CYS B 2 128 ? 2.936 82.909 -1.832 1.00 34.64 1128 CYS C C 1
ATOM 2301 O O . CYS B 2 128 ? 2.096 82.126 -2.254 1.00 34.38 1128 CYS C O 1
ATOM 2304 N N . LYS B 2 129 ? 4.039 82.512 -1.227 1.00 35.49 1129 LYS C N 1
ATOM 2305 C CA . LYS B 2 129 ? 4.277 81.107 -0.934 1.00 36.07 1129 LYS C CA 1
ATOM 2306 C C . LYS B 2 129 ? 3.831 80.839 0.485 1.00 35.45 1129 LYS C C 1
ATOM 2307 O O . LYS B 2 129 ? 3.982 81.707 1.321 1.00 34.39 1129 LYS C O 1
ATOM 2313 N N . ILE B 2 130 ? 3.223 79.671 0.733 1.00 34.65 1130 ILE C N 1
ATOM 2314 C CA . ILE B 2 130 ? 2.879 79.250 2.076 1.00 34.84 1130 ILE C CA 1
ATOM 2315 C C . ILE B 2 130 ? 3.830 78.080 2.348 1.00 35.24 1130 ILE C C 1
ATOM 2316 O O . ILE B 2 130 ? 3.804 77.041 1.636 1.00 34.26 1130 ILE C O 1
ATOM 2321 N N . THR B 2 131 ? 4.675 78.269 3.359 1.00 34.85 1131 THR C N 1
ATOM 2322 C CA . THR B 2 131 ? 5.741 77.332 3.680 1.00 35.22 1131 THR C CA 1
ATOM 2323 C C . THR B 2 131 ? 5.433 76.476 4.906 1.00 34.64 1131 THR C C 1
ATOM 2324 O O . THR B 2 131 ? 4.822 76.943 5.869 1.00 33.87 1131 THR C O 1
ATOM 2328 N N . ARG B 2 132 ? 5.839 75.211 4.845 1.00 34.54 1132 ARG C N 1
ATOM 2329 C CA . ARG B 2 132 ? 5.623 74.272 5.938 1.00 34.87 1132 ARG C CA 1
ATOM 2330 C C . ARG B 2 132 ? 6.566 74.517 7.112 1.00 34.50 1132 ARG C C 1
ATOM 2331 O O . ARG B 2 132 ? 7.680 75.015 6.941 1.00 34.04 1132 ARG C O 1
ATOM 2339 N N . CYS B 2 133 ? 6.109 74.139 8.301 1.00 35.15 1133 CYS C N 1
ATOM 2340 C CA . CYS B 2 133 ? 6.901 74.256 9.516 1.00 36.28 1133 CYS C CA 1
ATOM 2341 C C . CYS B 2 133 ? 6.791 72.896 10.209 1.00 36.00 1133 CYS C C 1
ATOM 2342 O O . CYS B 2 133 ? 6.089 72.749 11.212 1.00 34.61 1133 CYS C O 1
ATOM 2345 N N . PRO B 2 134 ? 7.458 71.870 9.645 1.00 37.09 1134 PRO C N 1
ATOM 2346 C CA . PRO B 2 134 ? 7.461 70.500 10.168 1.00 37.87 1134 PRO C CA 1
ATOM 2347 C C . PRO B 2 134 ? 7.923 70.370 11.616 1.00 39.18 1134 PRO C C 1
ATOM 2348 O O . PRO B 2 134 ? 7.402 69.540 12.364 1.00 37.36 1134 PRO C O 1
ATOM 2352 N N . MET B 2 135 ? 8.904 71.180 12.001 1.00 40.69 1135 MET C N 1
ATOM 2353 C CA . MET B 2 135 ? 9.431 71.147 13.360 1.00 42.91 1135 MET C CA 1
ATOM 2354 C C . MET B 2 135 ? 10.134 72.454 13.708 1.00 44.16 1135 MET C C 1
ATOM 2355 O O . MET B 2 135 ? 10.924 72.976 12.917 1.00 44.09 1135 MET C O 1
ATOM 2360 N N . ILE B 2 136 ? 9.834 72.984 14.889 1.00 46.31 1136 ILE C N 1
ATOM 2361 C CA . ILE B 2 136 ? 10.448 74.221 15.351 1.00 48.18 1136 ILE C CA 1
ATOM 2362 C C . ILE B 2 136 ? 11.928 73.980 15.654 1.00 49.61 1136 ILE C C 1
ATOM 2363 O O . ILE B 2 136 ? 12.313 72.891 16.091 1.00 49.45 1136 ILE C O 1
ATOM 2368 N N . PRO B 2 137 ? 12.781 74.994 15.433 1.00 51.68 1137 PRO C N 1
ATOM 2369 C CA . PRO B 2 137 ? 12.362 76.300 14.924 1.00 52.85 1137 PRO C CA 1
ATOM 2370 C C . PRO B 2 137 ? 12.392 76.401 13.402 1.00 53.89 1137 PRO C C 1
ATOM 2371 O O . PRO B 2 137 ? 13.345 75.967 12.752 1.00 54.44 1137 PRO C O 1
ATOM 2375 N N . CYS B 2 138 ? 11.313 76.934 12.844 1.00 55.04 1138 CYS C N 1
ATOM 2376 C CA . CYS B 2 138 ? 11.210 77.135 11.405 1.00 56.04 1138 CYS C CA 1
ATOM 2377 C C . CYS B 2 138 ? 11.273 78.642 11.199 1.00 57.24 1138 CYS C C 1
ATOM 2378 O O . CYS B 2 138 ? 10.620 79.394 11.920 1.00 57.58 1138 CYS C O 1
ATOM 2381 N N . TYR B 2 139 ? 12.086 79.088 10.247 1.00 58.96 1139 TYR C N 1
ATOM 2382 C CA . TYR B 2 139 ? 12.250 80.519 10.016 1.00 60.21 1139 TYR C CA 1
ATOM 2383 C C . TYR B 2 139 ? 11.630 81.089 8.747 1.00 61.31 1139 TYR C C 1
ATOM 2384 O O . TYR B 2 139 ? 11.305 80.359 7.809 1.00 60.89 1139 TYR C O 1
ATOM 2393 N N . ILE B 2 140 ? 11.444 82.407 8.754 1.00 62.72 1140 ILE C N 1
ATOM 2394 C CA . ILE B 2 140 ? 10.890 83.140 7.619 1.00 63.80 1140 ILE C CA 1
ATOM 2395 C C . ILE B 2 140 ? 12.039 83.489 6.675 1.00 64.12 1140 ILE C C 1
ATOM 2396 O O . ILE B 2 140 ? 12.539 84.617 6.668 1.00 65.06 1140 ILE C O 1
ATOM 2401 N N . SER B 2 141 ? 12.466 82.502 5.896 1.00 64.20 1141 SER C N 1
ATOM 2402 C CA . SER B 2 141 ? 13.570 82.676 4.961 1.00 63.99 1141 SER C CA 1
ATOM 2403 C C . SER B 2 141 ? 13.413 83.813 3.951 1.00 63.46 1141 SER C C 1
ATOM 2404 O O . SER B 2 141 ? 14.391 84.497 3.638 1.00 64.38 1141 SER C O 1
ATOM 2407 N N . SER B 2 142 ? 12.190 84.058 3.484 1.00 62.24 1142 SER C N 1
ATOM 2408 C CA . SER B 2 142 ? 11.989 85.090 2.467 1.00 61.16 1142 SER C CA 1
ATOM 2409 C C . SER B 2 142 ? 10.702 85.907 2.576 1.00 59.70 1142 SER C C 1
ATOM 2410 O O . SER B 2 142 ? 9.692 85.429 3.079 1.00 59.35 1142 SER C O 1
ATOM 2413 N N . PRO B 2 143 ? 10.753 87.145 2.084 1.00 58.10 1143 PRO C N 1
ATOM 2414 C CA . PRO B 2 143 ? 9.644 88.099 2.242 1.00 57.08 1143 PRO C CA 1
ATOM 2415 C C . PRO B 2 143 ? 8.378 87.706 1.477 1.00 55.65 1143 PRO C C 1
ATOM 2416 O O . PRO B 2 143 ? 7.290 88.201 1.770 1.00 55.89 1143 PRO C O 1
ATOM 2420 N N . ASP B 2 144 ? 8.536 86.831 0.497 1.00 53.63 1144 ASP C N 1
ATOM 2421 C CA . ASP B 2 144 ? 7.437 86.366 -0.320 1.00 52.53 1144 ASP C CA 1
ATOM 2422 C C . ASP B 2 144 ? 6.775 85.115 0.281 1.00 50.29 1144 ASP C C 1
ATOM 2423 O O . ASP B 2 144 ? 6.062 84.418 -0.433 1.00 49.72 1144 ASP C O 1
ATOM 2428 N N . GLU B 2 145 ? 7.034 84.831 1.566 1.00 47.80 1145 GLU C N 1
ATOM 2429 C CA . GLU B 2 145 ? 6.526 83.638 2.250 1.00 46.04 1145 GLU C CA 1
ATOM 2430 C C . GLU B 2 145 ? 5.756 83.934 3.520 1.00 43.44 1145 GLU C C 1
ATOM 2431 O O . GLU B 2 145 ? 6.059 84.901 4.215 1.00 42.85 1145 GLU C O 1
ATOM 2437 N N . CYS B 2 146 ? 4.792 83.067 3.833 1.00 40.42 1146 CYS C N 1
ATOM 2438 C CA . CYS B 2 146 ? 4.175 83.030 5.159 1.00 38.35 1146 CYS C CA 1
ATOM 2439 C C . CYS B 2 146 ? 4.484 81.645 5.705 1.00 37.47 1146 CYS C C 1
ATOM 2440 O O . CYS B 2 146 ? 4.589 80.681 4.929 1.00 36.97 1146 CYS C O 1
ATOM 2443 N N . LEU B 2 147 ? 4.656 81.560 7.023 1.00 36.17 1147 LEU C N 1
ATOM 2444 C CA . LEU B 2 147 ? 4.989 80.307 7.692 1.00 35.99 1147 LEU C CA 1
ATOM 2445 C C . LEU B 2 147 ? 3.744 79.675 8.250 1.00 34.09 1147 LEU C C 1
ATOM 2446 O O . LEU B 2 147 ? 3.066 80.273 9.053 1.00 33.71 1147 LEU C O 1
ATOM 2451 N N . TRP B 2 148 ? 3.437 78.457 7.815 1.00 33.36 1148 TRP C N 1
ATOM 2452 C CA . TRP B 2 148 ? 2.202 77.802 8.225 1.00 32.44 1148 TRP C CA 1
ATOM 2453 C C . TRP B 2 148 ? 2.482 77.060 9.538 1.00 32.86 1148 TRP C C 1
ATOM 2454 O O . TRP B 2 148 ? 3.086 75.983 9.547 1.00 33.01 1148 TRP C O 1
ATOM 2465 N N . MET B 2 149 ? 2.037 77.664 10.639 1.00 32.81 1149 MET C N 1
ATOM 2466 C CA . MET B 2 149 ? 2.374 77.205 11.980 1.00 33.32 1149 MET C CA 1
ATOM 2467 C C . MET B 2 149 ? 1.327 76.309 12.628 1.00 33.35 1149 MET C C 1
ATOM 2468 O O . MET B 2 149 ? 1.525 75.873 13.769 1.00 33.24 1149 MET C O 1
ATOM 2473 N N . ASP B 2 150 ? 0.228 76.024 11.930 1.00 33.14 1150 ASP C N 1
ATOM 2474 C CA . ASP B 2 150 ? -0.850 75.224 12.532 1.00 33.46 1150 ASP C CA 1
ATOM 2475 C C . ASP B 2 150 ? -0.355 73.898 13.145 1.00 34.50 1150 ASP C C 1
ATOM 2476 O O . ASP B 2 150 ? -0.622 73.592 14.311 1.00 35.22 1150 ASP C O 1
ATOM 2481 N N . TRP B 2 151 ? 0.389 73.120 12.366 1.00 35.04 1151 TRP C N 1
ATOM 2482 C CA . TRP B 2 151 ? 0.884 71.830 12.842 1.00 35.92 1151 TRP C CA 1
ATOM 2483 C C . TRP B 2 151 ? 1.677 71.822 14.154 1.00 36.54 1151 TRP C C 1
ATOM 2484 O O . TRP B 2 151 ? 1.506 70.923 14.980 1.00 36.44 1151 TRP C O 1
ATOM 2495 N N . VAL B 2 152 ? 2.625 72.745 14.286 1.00 37.31 1152 VAL C N 1
ATOM 2496 C CA . VAL B 2 152 ? 3.463 72.808 15.483 1.00 38.02 1152 VAL C CA 1
ATOM 2497 C C . VAL B 2 152 ? 2.869 73.591 16.660 1.00 38.52 1152 VAL C C 1
ATOM 2498 O O . VAL B 2 152 ? 3.341 73.463 17.794 1.00 38.89 1152 VAL C O 1
ATOM 2502 N N . THR B 2 153 ? 1.866 74.417 16.385 1.00 38.12 1153 THR C N 1
ATOM 2503 C CA . THR B 2 153 ? 1.216 75.232 17.414 1.00 38.74 1153 THR C CA 1
ATOM 2504 C C . THR B 2 153 ? 0.088 74.442 18.078 1.00 39.35 1153 THR C C 1
ATOM 2505 O O . THR B 2 153 ? -0.020 74.397 19.310 1.00 38.65 1153 THR C O 1
ATOM 2509 N N . GLU B 2 154 ? -0.779 73.929 17.214 1.00 39.92 1154 GLU C N 1
ATOM 2510 C CA . GLU B 2 154 ? -1.896 73.076 17.567 1.00 41.39 1154 GLU C CA 1
ATOM 2511 C C . GLU B 2 154 ? -1.634 71.837 16.712 1.00 42.99 1154 GLU C C 1
ATOM 2512 O O . GLU B 2 154 ? -0.715 71.827 15.887 1.00 42.61 1154 GLU C O 1
ATOM 2518 N N . LYS B 2 155 ? -2.414 70.785 16.905 1.00 44.84 1155 LYS C N 1
ATOM 2519 C CA . LYS B 2 155 ? -2.193 69.560 16.139 1.00 47.24 1155 LYS C CA 1
ATOM 2520 C C . LYS B 2 155 ? -3.298 69.302 15.117 1.00 48.64 1155 LYS C C 1
ATOM 2521 O O . LYS B 2 155 ? -4.101 68.379 15.278 1.00 50.19 1155 LYS C O 1
ATOM 2527 N N . ASN B 2 156 ? -3.321 70.102 14.055 1.00 50.48 1156 ASN C N 1
ATOM 2528 C CA . ASN B 2 156 ? -4.332 69.957 13.008 1.00 50.64 1156 ASN C CA 1
ATOM 2529 C C . ASN B 2 156 ? -3.966 70.750 11.754 1.00 49.93 1156 ASN C C 1
ATOM 2530 O O . ASN B 2 156 ? -3.578 71.917 11.840 1.00 51.13 1156 ASN C O 1
ATOM 2535 N N . ILE B 2 157 ? -4.056 70.100 10.596 1.00 48.98 1157 ILE C N 1
ATOM 2536 C CA . ILE B 2 157 ? -3.747 70.745 9.318 1.00 47.67 1157 ILE C CA 1
ATOM 2537 C C . ILE B 2 157 ? -4.754 71.856 9.017 1.00 44.84 1157 ILE C C 1
ATOM 2538 O O . ILE B 2 157 ? -4.449 72.819 8.309 1.00 45.05 1157 ILE C O 1
ATOM 2543 N N . ASN B 2 158 ? -5.958 71.689 9.551 1.00 42.25 1158 ASN C N 1
ATOM 2544 C CA . ASN B 2 158 ? -7.053 72.630 9.386 1.00 40.21 1158 ASN C CA 1
ATOM 2545 C C . ASN B 2 158 ? -7.118 73.491 10.651 1.00 38.51 1158 ASN C C 1
ATOM 2546 O O . ASN B 2 158 ? -8.187 73.689 11.243 1.00 37.74 1158 ASN C O 1
ATOM 2551 N N . GLY B 2 159 ? -5.951 73.954 11.089 1.00 36.72 1159 GLY C N 1
ATOM 2552 C CA . GLY B 2 159 ? -5.861 74.767 12.288 1.00 35.72 1159 GLY C CA 1
ATOM 2553 C C . GLY B 2 159 ? -6.335 76.201 12.138 1.00 35.06 1159 GLY C C 1
ATOM 2554 O O . GLY B 2 159 ? -7.130 76.527 11.254 1.00 32.98 1159 GLY C O 1
ATOM 2555 N N . HIS B 2 160 ? -5.842 77.056 13.027 1.00 34.39 1160 HIS C N 1
ATOM 2556 C CA . HIS B 2 160 ? -6.184 78.470 13.062 1.00 34.26 1160 HIS C CA 1
ATOM 2557 C C . HIS B 2 160 ? -5.894 79.178 11.743 1.00 32.89 1160 HIS C C 1
ATOM 2558 O O . HIS B 2 160 ? -6.758 79.862 11.216 1.00 32.23 1160 HIS C O 1
ATOM 2565 N N . GLN B 2 161 ? -4.687 79.007 11.201 1.00 31.71 1161 GLN C N 1
ATOM 2566 C CA . GLN B 2 161 ? -4.354 79.672 9.955 1.00 31.41 1161 GLN C CA 1
ATOM 2567 C C . GLN B 2 161 ? -5.157 79.128 8.764 1.00 30.66 1161 GLN C C 1
ATOM 2568 O O . GLN B 2 161 ? -5.663 79.900 7.962 1.00 30.67 1161 GLN C O 1
ATOM 2574 N N . ALA B 2 162 ? -5.284 77.815 8.653 1.00 30.34 1162 ALA C N 1
ATOM 2575 C CA . ALA B 2 162 ? -6.121 77.247 7.596 1.00 30.49 1162 ALA C CA 1
ATOM 2576 C C . ALA B 2 162 ? -7.541 77.786 7.598 1.00 30.16 1162 ALA C C 1
ATOM 2577 O O . ALA B 2 162 ? -8.135 77.997 6.533 1.00 28.84 1162 ALA C O 1
ATOM 2579 N N . LYS B 2 163 ? -8.120 77.958 8.783 1.00 30.51 1163 LYS C N 1
ATOM 2580 C CA . LYS B 2 163 ? -9.543 78.319 8.877 1.00 31.64 1163 LYS C CA 1
ATOM 2581 C C . LYS B 2 163 ? -9.835 79.788 8.691 1.00 31.36 1163 LYS C C 1
ATOM 2582 O O . LYS B 2 163 ? -10.897 80.154 8.187 1.00 31.00 1163 LYS C O 1
ATOM 2588 N N . PHE B 2 164 ? -8.899 80.634 9.096 1.00 32.01 1164 PHE C N 1
ATOM 2589 C CA . PHE B 2 164 ? -9.155 82.063 9.136 1.00 32.24 1164 PHE C CA 1
ATOM 2590 C C . PHE B 2 164 ? -8.173 82.978 8.397 1.00 32.18 1164 PHE C C 1
ATOM 2591 O O . PHE B 2 164 ? -8.474 84.147 8.208 1.00 32.69 1164 PHE C O 1
ATOM 2599 N N . PHE B 2 165 ? -7.012 82.486 7.979 1.00 31.41 1165 PHE C N 1
ATOM 2600 C CA . PHE B 2 165 ? -6.049 83.382 7.364 1.00 31.30 1165 PHE C CA 1
ATOM 2601 C C . PHE B 2 165 ? -5.725 83.044 5.929 1.00 31.46 1165 PHE C C 1
ATOM 2602 O O . PHE B 2 165 ? -5.887 81.902 5.490 1.00 29.80 1165 PHE C O 1
ATOM 2610 N N . ALA B 2 166 ? -5.248 84.071 5.232 1.00 32.03 1166 ALA C N 1
ATOM 2611 C CA . ALA B 2 166 ? -4.736 83.956 3.885 1.00 31.94 1166 ALA C CA 1
ATOM 2612 C C . ALA B 2 166 ? -3.396 84.681 3.912 1.00 32.62 1166 ALA C C 1
ATOM 2613 O O . ALA B 2 166 ? -3.142 85.560 4.770 1.00 32.80 1166 ALA C O 1
ATOM 2615 N N . CYS B 2 167 ? -2.505 84.255 3.037 1.00 32.68 1167 CYS C N 1
ATOM 2616 C CA . CYS B 2 167 ? -1.176 84.809 2.960 1.00 33.51 1167 CYS C CA 1
ATOM 2617 C C . CYS B 2 167 ? -1.182 85.776 1.780 1.00 34.92 1167 CYS C C 1
ATOM 2618 O O . CYS B 2 167 ? -1.215 85.341 0.636 1.00 34.19 1167 CYS C O 1
ATOM 2621 N N . ILE B 2 168 ? -1.107 87.076 2.044 1.00 37.43 1168 ILE C N 1
ATOM 2622 C CA . ILE B 2 168 ? -1.227 88.050 0.947 1.00 40.13 1168 ILE C CA 1
ATOM 2623 C C . ILE B 2 168 ? -0.159 89.126 0.988 1.00 41.82 1168 ILE C C 1
ATOM 2624 O O . ILE B 2 168 ? 0.355 89.442 2.033 1.00 42.34 1168 ILE C O 1
ATOM 2629 N N . LYS B 2 169 ? 0.231 89.635 -0.164 1.00 44.43 1169 LYS C N 1
ATOM 2630 C CA . LYS B 2 169 ? 1.321 90.612 -0.254 1.00 46.95 1169 LYS C CA 1
ATOM 2631 C C . LYS B 2 169 ? 0.918 91.924 0.374 1.00 48.76 1169 LYS C C 1
ATOM 2632 O O . LYS B 2 169 ? -0.178 92.410 0.111 1.00 49.13 1169 LYS C O 1
ATOM 2638 N N . ARG B 2 170 ? 1.799 92.493 1.183 1.00 51.32 1170 ARG C N 1
ATOM 2639 C CA . ARG B 2 170 ? 1.533 93.788 1.806 1.00 53.68 1170 ARG C CA 1
ATOM 2640 C C . ARG B 2 170 ? 2.283 94.861 1.010 1.00 54.97 1170 ARG C C 1
ATOM 2641 O O . ARG B 2 170 ? 3.041 94.551 0.095 1.00 54.93 1170 ARG C O 1
ATOM 2649 N N . SER B 2 171 ? 2.079 96.128 1.343 1.00 56.92 1171 SER C N 1
ATOM 2650 C CA . SER B 2 171 ? 2.772 97.188 0.621 1.00 58.33 1171 SER C CA 1
ATOM 2651 C C . SER B 2 171 ? 4.269 97.188 0.921 1.00 59.32 1171 SER C C 1
ATOM 2652 O O . SER B 2 171 ? 5.087 96.776 0.106 1.00 59.82 1171 SER C O 1
ATOM 2655 N N . ASP B 2 172 ? 4.606 97.627 2.129 1.00 60.50 1172 ASP C N 1
ATOM 2656 C CA . ASP B 2 172 ? 5.993 97.813 2.540 1.00 61.00 1172 ASP C CA 1
ATOM 2657 C C . ASP B 2 172 ? 6.713 96.490 2.623 1.00 60.50 1172 ASP C C 1
ATOM 2658 O O . ASP B 2 172 ? 7.815 96.328 2.108 1.00 60.81 1172 ASP C O 1
ATOM 2663 N N . GLY B 2 173 ? 6.074 95.539 3.283 1.00 59.66 1173 GLY C N 1
ATOM 2664 C CA . GLY B 2 173 ? 6.623 94.210 3.388 1.00 58.53 1173 GLY C CA 1
ATOM 2665 C C . GLY B 2 173 ? 6.088 93.476 2.195 1.00 57.35 1173 GLY C C 1
ATOM 2666 O O . GLY B 2 173 ? 5.344 94.054 1.389 1.00 58.46 1173 GLY C O 1
ATOM 2667 N N . SER B 2 174 ? 6.493 92.227 2.012 1.00 54.89 1174 SER C N 1
ATOM 2668 C CA . SER B 2 174 ? 5.857 91.482 0.974 1.00 52.31 1174 SER C CA 1
ATOM 2669 C C . SER B 2 174 ? 4.758 90.639 1.608 1.00 49.54 1174 SER C C 1
ATOM 2670 O O . SER B 2 174 ? 3.718 91.193 1.911 1.00 50.26 1174 SER C O 1
ATOM 2673 N N . CYS B 2 175 ? 4.948 89.364 1.902 1.00 45.64 1175 CYS C N 1
ATOM 2674 C CA . CYS B 2 175 ? 3.785 88.581 2.342 1.00 43.05 1175 CYS C CA 1
ATOM 2675 C C . CYS B 2 175 ? 3.633 88.412 3.856 1.00 41.57 1175 CYS C C 1
ATOM 2676 O O . CYS B 2 175 ? 4.604 88.361 4.592 1.00 40.99 1175 CYS C O 1
ATOM 2679 N N . ALA B 2 176 ? 2.385 88.314 4.288 1.00 39.95 1176 ALA C N 1
ATOM 2680 C CA . ALA B 2 176 ? 2.056 88.160 5.683 1.00 39.29 1176 ALA C CA 1
ATOM 2681 C C . ALA B 2 176 ? 0.641 87.594 5.807 1.00 38.21 1176 ALA C C 1
ATOM 2682 O O . ALA B 2 176 ? -0.195 87.786 4.926 1.00 36.69 1176 ALA C O 1
ATOM 2684 N N . TRP B 2 177 ? 0.404 86.890 6.905 1.00 37.71 1177 TRP C N 1
ATOM 2685 C CA . TRP B 2 177 ? -0.879 86.303 7.203 1.00 37.97 1177 TRP C CA 1
ATOM 2686 C C . TRP B 2 177 ? -1.891 87.404 7.473 1.00 39.62 1177 TRP C C 1
ATOM 2687 O O . TRP B 2 177 ? -1.589 88.392 8.165 1.00 39.47 1177 TRP C O 1
ATOM 2698 N N . TYR B 2 178 ? -3.093 87.226 6.947 1.00 41.54 1178 TYR C N 1
ATOM 2699 C CA . TYR B 2 178 ? -4.124 88.225 7.069 1.00 43.62 1178 TYR C CA 1
ATOM 2700 C C . TYR B 2 178 ? -5.473 87.599 7.354 1.00 44.88 1178 TYR C C 1
ATOM 2701 O O . TYR B 2 178 ? -5.893 86.658 6.692 1.00 43.25 1178 TYR C O 1
ATOM 2710 N N . ARG B 2 179 ? -6.164 88.147 8.342 1.00 47.01 1179 ARG C N 1
ATOM 2711 C CA . ARG B 2 179 ? -7.439 87.593 8.763 1.00 49.65 1179 ARG C CA 1
ATOM 2712 C C . ARG B 2 179 ? -8.569 88.407 8.201 1.00 51.88 1179 ARG C C 1
ATOM 2713 O O . ARG B 2 179 ? -9.691 87.918 8.070 1.00 53.51 1179 ARG C O 1
ATOM 2721 N N . GLY B 2 180 ? -8.275 89.653 7.862 1.00 53.95 1180 GLY C N 1
ATOM 2722 C CA . GLY B 2 180 ? -9.267 90.524 7.264 1.00 55.05 1180 GLY C CA 1
ATOM 2723 C C . GLY B 2 180 ? -10.463 90.645 8.169 1.00 55.76 1180 GLY C C 1
ATOM 2724 O O . GLY B 2 180 ? -11.360 91.441 7.843 1.00 56.52 1180 GLY C O 1
#

Secondary structure (DSSP, 8-state):
--BS-TTSS-SSSEEEEEE-S--TTS-HHHHHHHHHHHHHHHHTTSS-EEEE-SSS--SEEEEEE-SS-SSS----SSSSEEEEE--SSSTTTT-EEEETTS-EESSSSSEEHHHHHHHHHHHHTTB---S-TTSTT-SB----SSS-----HHHHHHHHHHH--/-EE----HHHHHHH-SEEEEEEEEEEEEEEEEE-TTS-EEEEEEEEEEEEEEEES-SSPP-EEEE-S-GGGT------SSS-EEEEEEEE-STTEEE--TTS-EEEGGGS-HHHHHHTTTHHHHHTTSEEEE-SSS------TTEEEE-HHHHSS-TTSHHHHH-EEEE-SSSSEEEE--

B-factor: mean 37.58, std 12.59, range [19.77, 99.99]

Foldseek 3Di:
DAWAPLVQFDPDQEFEEEEPDDQPLDDPVVLVVLLVLLVCLQVVLFSHDYDYDHDDDTQEYEYEDAADDPDPDGDDAEDDDAKAAADQDPDRQLYIYGYSSWNEDCAQPTHDSNLVSSQRNLRSRTGAADPDPPASSHPDDDDDDHDDDHHDPVSSVVSCVRGND/DDADQDFLLCLLLPFQWKFKKAFADKDKAWDQADPVGHTFIKIKTAMDTPDTLHHDPQAAGIEIAGPDVVQFGDDHDNNGPWIKTWTAYDDPRNYTYDGNNHDIDTPVVAAPQSVVCSNPVSVQLSQAAEDEDPDPPDDDPDQSYEYDCQCVVPNDSCGDQSRAWHWHQDDPTGTDIDRD